Protein 3DSH (pdb70)

Structure (mmCIF, N/CA/C/O backbone):
data_3DSH
#
_entry.id   3DSH
#
_cell.length_a   66.162
_cell.length_b   66.162
_cell.length_c   156.254
_cell.angle_alpha   90.00
_cell.angle_beta   90.00
_cell.angle_gamma   120.00
#
_symmetry.space_group_name_H-M   'P 31 2 1'
#
loop_
_entity.id
_entity.type
_entity.pdbx_description
1 polymer 'Interferon regulatory factor 5'
2 water water
#
loop_
_atom_site.group_PDB
_atom_site.id
_atom_site.type_symbol
_atom_site.label_atom_id
_atom_site.label_alt_id
_atom_site.label_comp_id
_atom_site.label_asym_id
_atom_site.label_entity_id
_atom_site.label_seq_id
_atom_site.pdbx_PDB_ins_code
_atom_site.Cartn_x
_atom_site.Cartn_y
_atom_site.Cartn_z
_atom_site.occupancy
_atom_site.B_iso_or_equiv
_atom_site.auth_seq_id
_atom_site.auth_comp_id
_atom_site.auth_asym_id
_atom_site.auth_atom_id
_atom_site.pdbx_PDB_model_num
ATOM 1 N N . GLU A 1 1 ? -10.263 39.935 89.185 1.00 53.14 222 GLU A N 1
ATOM 2 C CA . GLU A 1 1 ? -9.219 39.803 88.119 1.00 55.07 222 GLU A CA 1
ATOM 3 C C . GLU A 1 1 ? -9.685 40.366 86.785 1.00 54.17 222 GLU A C 1
ATOM 4 O O . GLU A 1 1 ? -8.874 40.540 85.875 1.00 53.89 222 GLU A O 1
ATOM 10 N N . GLN A 1 2 ? -10.986 40.634 86.672 1.00 52.53 223 GLN A N 1
ATOM 11 C CA . GLN A 1 2 ? -11.576 41.177 85.443 1.00 53.03 223 GLN A CA 1
ATOM 12 C C . GLN A 1 2 ? -11.176 42.630 85.139 1.00 50.62 223 GLN A C 1
ATOM 13 O O . GLN A 1 2 ? -11.358 43.109 84.023 1.00 47.68 223 GLN A O 1
ATOM 19 N N . LEU A 1 3 ? -10.668 43.340 86.143 1.00 47.59 224 LEU A N 1
ATOM 20 C CA . LEU A 1 3 ? -10.234 44.723 85.949 1.00 45.75 224 LEU A CA 1
ATOM 21 C C . LEU A 1 3 ? -8.801 44.784 85.437 1.00 43.01 224 LEU A C 1
ATOM 22 O O . LEU A 1 3 ? -8.352 45.828 84.974 1.00 42.45 224 LEU A O 1
ATOM 27 N N . LEU A 1 4 ? -8.090 43.671 85.559 1.00 41.74 225 LEU A N 1
ATOM 28 C CA . LEU A 1 4 ? -6.649 43.632 85.312 1.00 42.41 225 LEU A CA 1
ATOM 29 C C . LEU A 1 4 ? -6.208 43.991 83.884 1.00 42.74 225 LEU A C 1
ATOM 30 O O . LEU A 1 4 ? -5.274 44.784 83.699 1.00 41.78 225 LEU A O 1
ATOM 35 N N . PRO A 1 5 ? -6.854 43.395 82.859 1.00 42.30 226 PRO A N 1
ATOM 36 C CA . PRO A 1 5 ? -6.467 43.709 81.475 1.00 40.13 226 PRO A CA 1
ATOM 37 C C . PRO A 1 5 ? -6.587 45.205 81.160 1.00 39.56 226 PRO A C 1
ATOM 38 O O . PRO A 1 5 ? -5.658 45.801 80.639 1.00 40.47 226 PRO A O 1
ATOM 42 N N . ASP A 1 6 ? -7.737 45.799 81.455 1.00 39.53 227 ASP A N 1
ATOM 43 C CA . ASP A 1 6 ? -7.899 47.240 81.355 1.00 39.63 227 ASP A CA 1
ATOM 44 C C . ASP A 1 6 ? -6.851 48.024 82.154 1.00 40.85 227 ASP A C 1
ATOM 45 O O . ASP A 1 6 ? -6.366 49.051 81.685 1.00 41.95 227 ASP A O 1
ATOM 50 N N . LEU A 1 7 ? -6.512 47.547 83.356 1.00 38.24 228 LEU A N 1
ATOM 51 C CA . LEU A 1 7 ? -5.519 48.229 84.181 1.00 39.69 228 LEU A CA 1
ATOM 52 C C . LEU A 1 7 ? -4.112 48.145 83.590 1.00 41.76 228 LEU A C 1
ATOM 53 O O . LEU A 1 7 ? -3.356 49.123 83.657 1.00 42.78 228 LEU A O 1
ATOM 58 N N . LEU A 1 8 ? -3.722 46.948 83.134 1.00 38.28 229 LEU A N 1
ATOM 59 C CA . LEU A 1 8 ? -2.333 46.686 82.816 1.00 38.90 229 LEU A CA 1
ATOM 60 C C . LEU A 1 8 ? -1.998 46.885 81.341 1.00 40.94 229 LEU A C 1
ATOM 61 O O . LEU A 1 8 ? -0.858 47.276 81.022 1.00 37.42 229 LEU A O 1
ATOM 66 N N . ILE A 1 9 ? -2.930 46.534 80.447 1.00 39.00 230 ILE A N 1
ATOM 67 C CA . ILE A 1 9 ? -2.622 46.610 79.014 1.00 41.51 230 ILE A CA 1
ATOM 68 C C . ILE A 1 9 ? -2.748 48.072 78.609 1.00 43.69 230 ILE A C 1
ATOM 69 O O . ILE A 1 9 ? -3.786 48.515 78.117 1.00 41.70 230 ILE A O 1
ATOM 74 N N . SER A 1 10 ? -1.702 48.840 78.890 1.00 46.79 231 SER A N 1
ATOM 75 C CA . SER A 1 10 ? -1.769 50.287 78.734 1.00 48.43 231 SER A CA 1
ATOM 76 C C . SER A 1 10 ? -0.359 50.810 78.569 1.00 48.89 231 SER A C 1
ATOM 77 O O . SER A 1 10 ? 0.567 50.290 79.190 1.00 48.76 231 SER A O 1
ATOM 80 N N . PRO A 1 11 ? -0.184 51.856 77.755 1.00 50.89 232 PRO A N 1
ATOM 81 C CA . PRO A 1 11 ? 1.162 52.333 77.466 1.00 52.51 232 PRO A CA 1
ATOM 82 C C . PRO A 1 11 ? 1.855 52.885 78.712 1.00 54.97 232 PRO A C 1
ATOM 83 O O . PRO A 1 11 ? 3.084 52.807 78.813 1.00 54.97 232 PRO A O 1
ATOM 87 N N . HIS A 1 12 ? 1.074 53.366 79.682 1.00 54.93 233 HIS A N 1
ATOM 88 C CA . HIS A 1 12 ? 1.644 53.885 80.918 1.00 57.55 233 HIS A CA 1
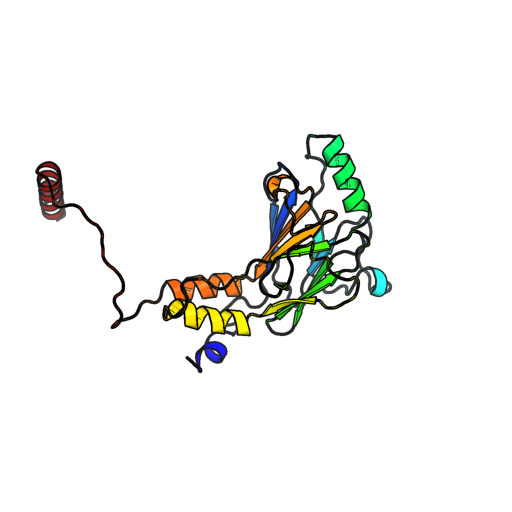ATOM 89 C C . HIS A 1 12 ? 2.029 52.778 81.890 1.00 56.50 233 HIS A C 1
ATOM 90 O O . HIS A 1 12 ? 2.675 53.032 82.914 1.00 58.37 233 HIS A O 1
ATOM 97 N N . MET A 1 13 ? 1.669 51.542 81.553 1.00 51.01 234 MET A N 1
ATOM 98 C CA . MET A 1 13 ? 1.990 50.401 82.402 1.00 48.61 234 MET A CA 1
ATOM 99 C C . MET A 1 13 ? 3.029 49.473 81.758 1.00 47.09 234 MET A C 1
ATOM 100 O O . MET A 1 13 ? 3.868 48.899 82.461 1.00 44.02 234 MET A O 1
ATOM 105 N N . LEU A 1 14 ? 2.970 49.326 80.433 1.00 46.11 235 LEU A N 1
ATOM 106 C CA . LEU A 1 14 ? 3.842 48.382 79.716 1.00 45.04 235 LEU A CA 1
ATOM 107 C C . LEU A 1 14 ? 4.420 48.982 78.420 1.00 45.31 235 LEU A C 1
ATOM 108 O O . LEU A 1 14 ? 3.806 49.853 77.812 1.00 43.76 235 LEU A O 1
ATOM 113 N N . PRO A 1 15 ? 5.582 48.464 77.959 1.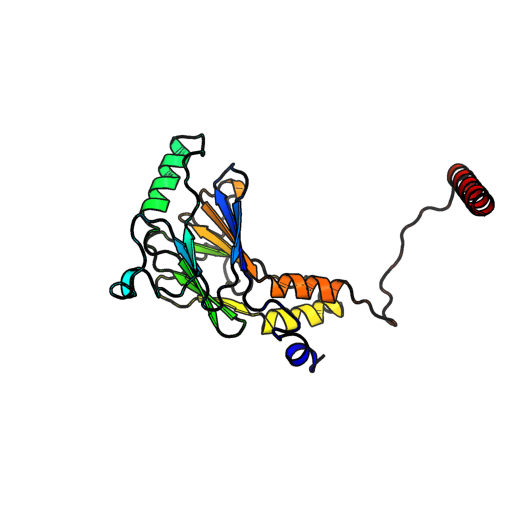00 43.65 236 PRO A N 1
ATOM 114 C CA . PRO A 1 15 ? 6.055 48.839 76.624 1.00 43.93 236 PRO A CA 1
ATOM 115 C C . PRO A 1 15 ? 5.372 47.999 75.549 1.00 44.41 236 PRO A C 1
ATOM 116 O O . PRO A 1 15 ? 5.917 46.965 75.139 1.00 45.81 236 PRO A O 1
ATOM 120 N N . LEU A 1 16 ? 4.209 48.454 75.076 1.00 42.08 237 LEU A N 1
ATOM 121 C CA . LEU A 1 16 ? 3.315 47.610 74.306 1.00 43.11 237 LEU A CA 1
ATOM 122 C C . LEU A 1 16 ? 3.819 47.294 72.888 1.00 45.95 237 LEU A C 1
ATOM 123 O O . LEU A 1 16 ? 3.241 46.441 72.205 1.00 43.78 237 LEU A O 1
ATOM 128 N N . THR A 1 17 ? 4.850 48.002 72.423 1.00 46.71 238 THR A N 1
ATOM 129 C CA . THR A 1 17 ? 5.358 47.759 71.066 1.00 47.00 238 THR A CA 1
ATOM 130 C C . THR A 1 17 ? 6.785 47.207 71.001 1.00 47.61 238 THR A C 1
ATOM 131 O O . THR A 1 17 ? 7.322 47.007 69.914 1.00 47.28 238 THR A O 1
ATOM 135 N N . ASP A 1 18 ? 7.398 46.953 72.154 1.00 46.79 239 ASP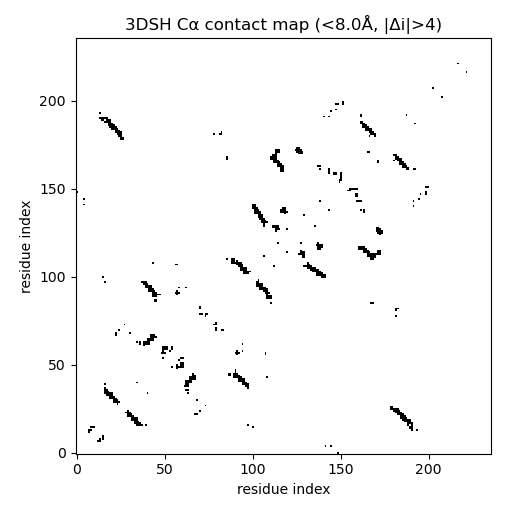 A N 1
ATOM 136 C CA . ASP A 1 18 ? 8.792 46.552 72.177 1.00 47.10 239 ASP A CA 1
ATOM 137 C C . ASP A 1 18 ? 8.918 45.047 71.872 1.00 46.55 239 ASP A C 1
ATOM 138 O O . ASP A 1 18 ? 8.237 44.226 72.496 1.00 43.31 239 ASP A O 1
ATOM 143 N N . LEU A 1 19 ? 9.765 44.699 70.898 1.00 43.82 240 LEU A N 1
ATOM 144 C CA . LEU A 1 19 ? 10.110 43.303 70.647 1.00 41.18 240 LEU A CA 1
ATOM 145 C C . LEU A 1 19 ? 11.612 43.160 70.778 1.00 40.23 240 LEU A C 1
ATOM 146 O O . LEU A 1 19 ? 12.356 43.988 70.254 1.00 39.49 240 LEU A O 1
ATOM 151 N N . GLU A 1 20 ? 12.059 42.170 71.532 1.00 39.85 241 GLU A N 1
ATOM 152 C CA . GLU A 1 20 ? 13.460 41.777 71.473 1.00 40.48 241 GLU A CA 1
ATOM 153 C C . GLU A 1 20 ? 13.617 40.705 70.428 1.00 40.16 241 GLU A C 1
ATOM 154 O O . GLU A 1 20 ? 12.826 39.766 70.390 1.00 42.11 241 GLU A O 1
ATOM 160 N N . ILE A 1 21 ? 14.638 40.848 69.593 1.00 38.75 242 ILE A N 1
ATOM 161 C CA . ILE A 1 21 ? 14.867 40.006 68.420 1.00 38.49 242 ILE A CA 1
ATOM 162 C C . ILE A 1 21 ? 16.291 39.472 68.532 1.00 40.80 242 ILE A C 1
ATOM 163 O O . ILE A 1 21 ? 17.235 40.252 68.589 1.00 39.97 242 ILE A O 1
ATOM 168 N N . LYS A 1 22 ? 16.439 38.159 68.674 1.00 39.64 243 LYS A N 1
ATOM 169 C CA . LYS A 1 22 ? 17.750 37.552 68.844 1.00 41.57 243 LYS A CA 1
ATOM 170 C C . LYS A 1 22 ? 18.089 36.709 67.592 1.00 39.33 243 LYS A C 1
ATOM 171 O O . LYS A 1 22 ? 17.401 35.750 67.331 1.00 39.30 243 LYS A O 1
ATOM 177 N N . PHE A 1 23 ? 19.107 37.090 66.825 1.00 37.92 244 PHE A N 1
ATOM 178 C CA . PHE A 1 23 ? 19.588 36.275 65.684 1.00 39.15 244 PHE A CA 1
ATOM 179 C C . PHE A 1 23 ? 20.604 35.264 66.181 1.00 39.38 244 PHE A C 1
ATOM 180 O O . PHE A 1 23 ? 21.429 35.559 67.045 1.00 40.98 244 PHE A O 1
ATOM 188 N N . GLN A 1 24 ? 20.546 34.056 65.658 1.00 38.04 245 GLN A N 1
ATOM 189 C CA . GLN A 1 24 ? 21.543 33.041 66.006 1.00 37.47 245 GLN A CA 1
ATOM 190 C C . GLN A 1 24 ? 21.966 32.232 64.772 1.00 36.39 245 GLN A C 1
ATOM 191 O O . GLN A 1 24 ? 21.139 31.592 64.150 1.00 35.94 245 GLN A O 1
ATOM 197 N N . TYR A 1 25 ? 23.259 32.273 64.438 1.00 38.09 246 TYR A N 1
ATOM 198 C CA . TYR A 1 25 ? 23.858 31.390 63.418 1.00 36.44 246 TYR A CA 1
ATOM 199 C C . TYR A 1 25 ? 24.552 30.232 64.149 1.00 38.99 246 TYR A C 1
ATOM 200 O O . TYR A 1 25 ? 25.064 30.405 65.263 1.00 41.10 246 TYR A O 1
ATOM 209 N N . ARG A 1 26 ? 24.499 29.045 63.570 1.00 37.96 247 ARG A N 1
ATOM 210 C CA . ARG A 1 26 ? 25.021 27.827 64.203 1.00 37.48 247 ARG A CA 1
ATOM 211 C C . ARG A 1 26 ? 26.418 28.048 64.697 1.00 40.31 247 ARG A C 1
ATOM 212 O O . ARG A 1 26 ? 27.296 28.417 63.922 1.00 38.11 247 ARG A O 1
ATOM 220 N N . GLY A 1 27 ? 26.634 27.806 65.995 1.00 39.51 248 GLY A N 1
ATOM 221 C CA . GLY A 1 27 ? 27.984 27.861 66.565 1.00 39.61 248 GLY A CA 1
ATOM 222 C C . GLY A 1 27 ? 28.532 29.254 66.805 1.00 38.84 248 GLY A C 1
ATOM 223 O O . GLY A 1 27 ? 29.683 29.403 67.163 1.00 39.07 248 GLY A O 1
ATOM 224 N N . ARG A 1 28 ? 27.718 30.288 66.616 1.00 37.01 249 ARG A N 1
ATOM 225 C CA . ARG A 1 28 ? 28.186 31.642 66.885 1.00 37.26 249 ARG A CA 1
ATOM 226 C C . ARG A 1 28 ? 27.450 32.143 68.137 1.00 41.05 249 ARG A C 1
ATOM 227 O O . ARG A 1 28 ? 26.338 31.689 68.420 1.00 39.35 249 ARG A O 1
ATOM 235 N N . PRO A 1 29 ? 28.008 33.152 68.818 1.00 44.06 250 PRO A N 1
ATOM 236 C CA . PRO A 1 29 ? 27.203 33.799 69.859 1.00 45.38 250 PRO A CA 1
ATOM 237 C C . PRO A 1 29 ? 25.970 34.434 69.214 1.00 47.32 250 PRO A C 1
ATOM 238 O O . PRO A 1 29 ? 26.022 34.827 68.041 1.00 47.94 250 PRO A O 1
ATOM 242 N N . PRO A 1 30 ? 24.866 34.533 69.960 1.00 46.27 251 PRO A N 1
ATOM 243 C CA . PRO A 1 30 ? 23.687 35.179 69.368 1.00 45.88 251 PRO A CA 1
ATOM 244 C C . PRO A 1 30 ? 23.933 36.669 69.238 1.00 44.95 251 PRO A C 1
ATOM 245 O O . PRO A 1 30 ? 24.833 37.197 69.881 1.00 41.88 251 PRO A O 1
ATOM 249 N N . ARG A 1 31 ? 23.147 37.342 68.415 1.00 42.50 252 ARG A N 1
ATOM 250 C CA . ARG A 1 31 ? 23.172 38.795 68.313 1.00 43.49 252 ARG A CA 1
ATOM 251 C C . ARG A 1 31 ? 21.742 39.321 68.502 1.00 45.06 252 ARG A C 1
ATOM 252 O O . ARG A 1 31 ? 20.832 38.943 67.747 1.00 40.91 252 ARG A O 1
ATOM 260 N N . ALA A 1 32 ? 21.531 40.199 69.478 1.00 41.65 253 ALA A N 1
ATOM 261 C CA . ALA A 1 32 ? 20.172 40.649 69.822 1.00 45.13 253 ALA A CA 1
ATOM 262 C C . ALA A 1 32 ? 20.003 42.167 69.710 1.00 45.29 253 ALA A C 1
ATOM 263 O O . ALA A 1 32 ? 20.963 42.916 69.849 1.00 45.98 253 ALA A O 1
ATOM 265 N N . LEU A 1 33 ? 18.788 42.611 69.402 1.00 43.17 254 LEU A N 1
ATOM 266 C CA . LEU A 1 33 ? 18.411 44.024 69.517 1.00 43.13 254 LEU A CA 1
ATOM 267 C C . LEU A 1 33 ? 16.959 44.131 69.960 1.00 44.04 254 LEU A C 1
ATOM 268 O O . LEU A 1 33 ? 16.218 43.150 69.949 1.00 44.61 254 LEU A O 1
ATOM 273 N N . THR A 1 34 ? 16.542 45.345 70.284 1.00 45.17 255 THR A N 1
ATOM 274 C CA . THR A 1 34 ? 15.154 45.623 70.640 1.00 45.86 255 THR A CA 1
ATOM 275 C C . THR A 1 34 ? 14.642 46.678 69.683 1.00 46.63 255 THR A C 1
ATOM 276 O O . THR A 1 34 ? 15.334 47.654 69.449 1.00 47.54 255 THR A O 1
ATOM 280 N N . ILE A 1 35 ? 13.457 46.469 69.115 1.00 46.23 256 ILE A N 1
ATOM 281 C CA . ILE A 1 35 ? 12.791 47.499 68.326 1.00 48.16 256 ILE A CA 1
ATOM 282 C C . ILE A 1 35 ? 11.517 47.942 69.042 1.00 49.05 256 ILE A C 1
ATOM 283 O O . ILE A 1 35 ? 10.937 47.183 69.819 1.00 45.78 256 ILE A O 1
ATOM 288 N N . SER A 1 36 ? 11.103 49.186 68.824 1.00 50.07 257 SER A N 1
ATOM 289 C CA . SER A 1 36 ? 9.871 49.658 69.438 1.00 52.29 257 SER A CA 1
ATOM 290 C C . SER A 1 36 ? 9.000 50.414 68.442 1.00 52.72 257 SER A C 1
ATOM 291 O O . SER A 1 36 ? 8.066 51.100 68.822 1.00 55.66 257 SER A O 1
ATOM 294 N N . ASN A 1 37 ? 9.295 50.246 67.168 1.00 50.73 258 ASN A N 1
ATOM 295 C CA . ASN A 1 37 ? 8.442 50.721 66.083 1.00 50.34 258 ASN A CA 1
ATOM 296 C C . ASN A 1 37 ? 7.029 50.118 66.170 1.00 51.31 258 ASN A C 1
ATOM 297 O O . ASN A 1 37 ? 6.870 48.891 66.155 1.00 52.40 258 ASN A O 1
ATOM 302 N N . PRO A 1 38 ? 5.999 50.973 66.322 1.00 50.03 259 PRO A N 1
ATOM 303 C CA . PRO A 1 38 ? 4.642 50.482 66.519 1.00 50.25 259 PRO A CA 1
ATOM 304 C C . PRO A 1 38 ? 4.022 49.824 65.284 1.00 50.36 259 PRO A C 1
ATOM 305 O O . PRO A 1 38 ? 3.010 49.152 65.406 1.00 51.44 259 PRO A O 1
ATOM 309 N N . HIS A 1 39 ? 4.594 50.035 64.105 1.00 51.44 260 HIS A N 1
ATOM 310 C CA . HIS A 1 39 ? 4.141 49.308 62.909 1.00 53.20 260 HIS A CA 1
ATOM 311 C C . HIS A 1 39 ? 4.667 47.879 62.903 1.00 52.33 260 HIS A C 1
ATOM 312 O O . HIS A 1 39 ? 4.063 46.980 62.323 1.00 54.03 260 HIS A O 1
ATOM 319 N N . GLY A 1 40 ? 5.792 47.668 63.564 1.00 50.27 261 GLY A N 1
ATOM 320 C CA . GLY A 1 40 ? 6.454 46.386 63.508 1.00 47.91 261 GLY A CA 1
ATOM 321 C C . GLY A 1 40 ? 7.759 46.475 62.739 1.00 47.20 261 GLY A C 1
ATOM 322 O O . GLY A 1 40 ? 8.326 47.555 62.577 1.00 47.45 261 GLY A O 1
ATOM 323 N N . CYS A 1 41 ? 8.247 45.326 62.291 1.00 43.41 262 CYS A N 1
ATOM 324 C CA . CYS A 1 41 ? 9.550 45.244 61.665 1.00 41.63 262 CYS A CA 1
ATOM 325 C C . CYS A 1 41 ? 9.525 44.225 60.534 1.00 40.41 262 CYS A C 1
ATOM 326 O O . CYS A 1 41 ? 8.533 43.521 60.346 1.00 38.02 262 CYS A O 1
ATOM 329 N N . ARG A 1 42 ? 10.620 44.179 59.784 1.00 39.25 263 ARG A N 1
ATOM 330 C CA . ARG A 1 42 ? 10.802 43.223 58.703 1.00 35.85 263 ARG A CA 1
ATOM 331 C C . ARG A 1 42 ? 12.183 42.685 58.840 1.00 36.08 263 ARG A C 1
ATOM 332 O O . ARG A 1 42 ? 13.135 43.459 58.878 1.00 37.47 263 ARG A O 1
ATOM 340 N N . LEU A 1 43 ? 12.312 41.371 58.986 1.00 36.24 264 LEU A N 1
ATOM 341 C CA . LEU A 1 43 ? 13.641 40.769 59.067 1.00 34.83 264 LEU A CA 1
ATOM 342 C C . LEU A 1 43 ? 13.980 40.326 57.655 1.00 35.59 264 LEU A C 1
ATOM 343 O O . LEU A 1 43 ? 13.216 39.583 57.029 1.00 35.01 264 LEU A O 1
ATOM 348 N N . PHE A 1 44 ? 15.122 40.767 57.150 1.00 36.23 265 PHE A N 1
ATOM 349 C CA . PHE A 1 44 ? 15.469 40.482 55.763 1.00 36.14 265 PHE A CA 1
ATOM 350 C C . PHE A 1 44 ? 16.979 40.565 55.527 1.00 36.96 265 PHE A C 1
ATOM 351 O O . PHE A 1 44 ? 17.736 40.987 56.390 1.00 37.32 265 PHE A O 1
ATOM 359 N N . TYR A 1 45 ? 17.415 40.135 54.351 1.00 36.63 266 TYR A N 1
ATOM 360 C CA . TYR A 1 45 ? 18.817 40.294 53.962 1.00 39.56 266 TYR A CA 1
ATOM 361 C C . TYR A 1 45 ? 18.859 40.677 52.477 1.00 39.52 266 TYR A C 1
ATOM 362 O O . TYR A 1 45 ? 18.430 39.916 51.614 1.00 37.21 266 TYR A O 1
ATOM 371 N N . SER A 1 46 ? 19.346 41.874 52.185 1.00 41.50 267 SER A N 1
ATOM 372 C CA . SER A 1 46 ? 19.292 42.386 50.819 1.00 42.24 267 SER A CA 1
ATOM 373 C C . SER A 1 46 ? 20.213 43.574 50.565 1.00 46.20 267 SER A C 1
ATOM 374 O O . SER A 1 46 ? 20.508 44.357 51.466 1.00 46.47 267 SER A O 1
ATOM 377 N N . GLN A 1 47 ? 20.649 43.709 49.314 1.00 48.56 268 GLN A N 1
ATOM 378 C CA . GLN A 1 47 ? 21.317 44.915 48.866 1.00 52.27 268 GLN A CA 1
ATOM 379 C C . GLN A 1 47 ? 20.295 45.990 48.495 1.00 52.35 268 GLN A C 1
ATOM 380 O O . GLN A 1 47 ? 20.635 47.163 48.389 1.00 51.44 268 GLN A O 1
ATOM 386 N N . LEU A 1 48 ? 19.051 45.571 48.267 1.00 51.76 269 LEU A N 1
ATOM 387 C CA . LEU A 1 48 ? 17.954 46.485 47.893 1.00 52.20 269 LEU A CA 1
ATOM 388 C C . LEU A 1 48 ? 17.170 47.017 49.100 1.00 53.19 269 LEU A C 1
ATOM 389 O O . LEU A 1 48 ? 16.993 46.317 50.093 1.00 52.14 269 LEU A O 1
ATOM 394 N N . GLU A 1 49 ? 16.645 48.234 48.976 1.00 56.47 270 GLU A N 1
ATOM 395 C CA . GLU A 1 49 ? 15.802 48.827 50.024 1.00 58.26 270 GLU A CA 1
ATOM 396 C C . GLU A 1 49 ? 14.307 48.721 49.701 1.00 57.64 270 GLU A C 1
ATOM 397 O O . GLU A 1 49 ? 13.890 48.883 48.546 1.00 55.63 270 GLU A O 1
ATOM 403 N N . ALA A 1 50 ? 13.503 48.482 50.739 1.00 56.87 271 ALA A N 1
ATOM 404 C CA . ALA A 1 50 ? 12.058 48.698 50.651 1.00 56.22 271 ALA A CA 1
ATOM 405 C C . ALA A 1 50 ? 11.803 50.095 50.093 1.00 57.76 271 ALA A C 1
ATOM 406 O O . ALA A 1 50 ? 12.475 51.054 50.472 1.00 58.79 271 ALA A O 1
ATOM 408 N N . THR A 1 51 ? 10.890 50.195 49.133 1.00 57.69 272 THR A N 1
ATOM 409 C CA . THR A 1 51 ? 10.464 51.486 48.615 1.00 57.24 272 THR A CA 1
ATOM 410 C C . THR A 1 51 ? 8.947 51.491 48.450 1.00 58.31 272 THR A C 1
ATOM 411 O O . THR A 1 51 ? 8.302 50.435 48.494 1.00 56.39 272 THR A O 1
ATOM 415 N N . GLN A 1 52 ? 8.388 52.682 48.255 1.00 60.29 273 GLN A N 1
ATOM 416 C CA . GLN A 1 52 ? 6.948 52.838 48.106 1.00 62.87 273 GLN A CA 1
ATOM 417 C C . GLN A 1 52 ? 6.409 52.075 46.897 1.00 63.06 273 GLN A C 1
ATOM 418 O O . GLN A 1 52 ? 5.366 51.425 46.973 1.00 62.46 273 GLN A O 1
ATOM 424 N N . GLU A 1 53 ? 7.126 52.154 45.781 1.00 64.87 274 GLU A N 1
ATOM 425 C CA . GLU A 1 53 ? 6.659 51.548 44.536 1.00 65.89 274 GLU A CA 1
ATOM 426 C C . GLU A 1 53 ? 6.747 50.014 44.520 1.00 64.52 274 GLU A C 1
ATOM 427 O O . GLU A 1 53 ? 6.176 49.365 43.649 1.00 65.01 274 GLU A O 1
ATOM 433 N N . GLN A 1 54 ? 7.431 49.436 45.501 1.00 62.20 275 GLN A N 1
ATOM 434 C CA . GLN A 1 54 ? 7.647 47.992 45.530 1.00 59.44 275 GLN A CA 1
ATOM 435 C C . GLN A 1 54 ? 7.131 47.305 46.811 1.00 56.70 275 GLN A C 1
ATOM 436 O O . GLN A 1 54 ? 7.674 46.275 47.219 1.00 51.25 275 GLN A O 1
ATOM 442 N N . VAL A 1 55 ? 6.074 47.854 47.406 1.00 53.13 276 VAL A N 1
ATOM 443 C CA . VAL A 1 55 ? 5.488 47.314 48.639 1.00 52.67 276 VAL A CA 1
ATOM 444 C C . VAL A 1 55 ? 5.007 45.871 48.481 1.00 50.59 276 VAL A C 1
ATOM 445 O O . VAL A 1 55 ? 5.000 45.104 49.445 1.00 49.08 276 VAL A O 1
ATOM 449 N N . GLU A 1 56 ? 4.597 45.503 47.271 1.00 48.57 277 GLU A N 1
ATOM 450 C CA . GLU A 1 56 ? 4.228 44.119 46.994 1.00 49.39 277 GLU A CA 1
ATOM 451 C C . GLU A 1 56 ? 5.412 43.196 47.203 1.00 46.92 277 GLU A C 1
ATOM 452 O O . GLU A 1 56 ? 5.251 42.084 47.713 1.00 48.07 277 GLU A O 1
ATOM 458 N N . LEU A 1 57 ? 6.604 43.678 46.858 1.00 42.82 278 LEU A N 1
ATOM 459 C CA . LEU A 1 57 ? 7.810 42.860 46.968 1.00 42.30 278 LEU A CA 1
ATOM 460 C C . LEU A 1 57 ? 8.397 42.864 48.375 1.00 42.13 278 LEU A C 1
ATOM 461 O O . LEU A 1 57 ? 8.754 41.807 48.897 1.00 41.77 278 LEU A O 1
ATOM 466 N N . PHE A 1 58 ? 8.502 44.054 48.970 1.00 41.33 279 PHE A N 1
ATOM 467 C CA . PHE A 1 58 ? 9.303 44.261 50.167 1.00 41.85 279 PHE A CA 1
ATOM 468 C C . PHE A 1 58 ? 8.498 44.786 51.359 1.00 41.65 279 PHE A C 1
ATOM 469 O O . PHE A 1 58 ? 9.055 45.070 52.405 1.00 42.96 279 PHE A O 1
ATOM 477 N N . GLY A 1 59 ? 7.189 44.927 51.202 1.00 42.83 280 GLY A N 1
ATOM 478 C CA . GLY A 1 59 ? 6.364 45.385 52.317 1.00 43.39 280 GLY A CA 1
ATOM 479 C C . GLY A 1 59 ? 6.417 46.888 52.549 1.00 44.34 280 GLY A C 1
ATOM 480 O O . GLY A 1 59 ? 7.154 47.610 51.866 1.00 42.95 280 GLY A O 1
ATOM 481 N N . PRO A 1 60 ? 5.612 47.376 53.508 1.00 44.90 281 PRO A N 1
ATOM 482 C CA . PRO A 1 60 ? 5.470 48.806 53.768 1.00 45.95 281 PRO A CA 1
ATOM 483 C C . PRO A 1 60 ? 6.776 49.428 54.266 1.00 47.18 281 PRO A C 1
ATOM 484 O O . PRO A 1 60 ? 7.539 48.777 54.987 1.00 46.19 281 PRO A O 1
ATOM 488 N N . ILE A 1 61 ? 7.026 50.680 53.885 1.00 46.90 282 ILE A N 1
ATOM 489 C CA . ILE A 1 61 ? 8.280 51.347 54.231 1.00 46.77 282 ILE A CA 1
ATOM 490 C C . ILE A 1 61 ? 8.348 51.763 55.697 1.00 47.39 282 ILE A C 1
ATOM 491 O O . ILE A 1 61 ? 9.418 52.094 56.223 1.00 47.91 282 ILE A O 1
ATOM 496 N N . SER A 1 62 ? 7.231 51.628 56.400 1.00 47.12 283 SER A N 1
ATOM 497 C CA . SER A 1 62 ? 7.158 52.099 57.777 1.00 47.46 283 SER A CA 1
ATOM 498 C C . SER A 1 62 ? 7.635 51.043 58.776 1.00 47.52 283 SER A C 1
ATOM 499 O O . SER A 1 62 ? 7.875 51.343 59.950 1.00 49.90 283 SER A O 1
ATOM 502 N N . LEU A 1 63 ? 7.748 49.801 58.322 1.00 45.33 284 LEU A N 1
ATOM 503 C CA . LEU A 1 63 ? 8.262 48.738 59.183 1.00 43.89 284 LEU A CA 1
ATOM 504 C C . LEU A 1 63 ? 9.699 49.046 59.541 1.00 43.25 284 LEU A C 1
ATOM 505 O O . LEU A 1 63 ? 10.462 49.528 58.707 1.00 44.57 284 LEU A O 1
ATOM 510 N N . GLU A 1 64 ? 10.093 48.718 60.763 1.00 44.69 285 GLU A N 1
ATOM 511 C CA . GLU A 1 64 ? 11.507 48.737 61.102 1.00 45.08 285 GLU A CA 1
ATOM 512 C C . GLU A 1 64 ? 12.269 47.704 60.256 1.00 43.60 285 GLU A C 1
ATOM 513 O O . GLU A 1 64 ? 11.975 46.504 60.308 1.00 42.68 285 GLU A O 1
ATOM 519 N N . GLN A 1 65 ? 13.288 48.171 59.540 1.00 41.22 286 GLN A N 1
ATOM 520 C CA . GLN A 1 65 ? 14.022 47.340 58.590 1.00 40.41 286 GLN A CA 1
ATOM 521 C C . GLN A 1 65 ? 15.226 46.694 59.248 1.00 41.36 286 GLN A C 1
ATOM 522 O O . GLN A 1 65 ? 16.215 47.366 59.556 1.00 41.84 286 GLN A O 1
ATOM 528 N N . VAL A 1 66 ? 15.096 45.424 59.615 1.00 40.41 287 VAL A N 1
ATOM 529 C CA . VAL A 1 66 ? 16.128 44.798 60.455 1.00 40.97 287 VAL A CA 1
ATOM 530 C C . VAL A 1 66 ? 16.891 43.737 59.629 1.00 43.39 287 VAL A C 1
ATOM 531 O O . VAL A 1 66 ? 16.315 42.698 59.293 1.00 42.22 287 VAL A O 1
ATOM 535 N N . ARG A 1 67 ? 18.161 43.999 59.300 1.00 40.90 288 ARG A N 1
ATOM 536 C CA . ARG A 1 67 ? 18.918 43.088 58.455 1.00 40.28 288 ARG A CA 1
ATOM 537 C C . ARG A 1 67 ? 19.449 41.938 59.279 1.00 40.98 288 ARG A C 1
ATOM 538 O O . ARG A 1 67 ? 19.896 42.135 60.434 1.00 38.74 288 ARG A O 1
ATOM 546 N N . PHE A 1 68 ? 19.403 40.730 58.721 1.00 36.20 289 PHE A N 1
ATOM 547 C CA . PHE A 1 68 ? 20.152 39.600 59.312 1.00 35.34 289 PHE A CA 1
ATOM 548 C C . PHE A 1 68 ? 21.642 40.005 59.353 1.00 37.31 289 PHE A C 1
ATOM 549 O O . PHE A 1 68 ? 22.099 40.745 58.503 1.00 36.30 289 PHE A O 1
ATOM 557 N N . PRO A 1 69 ? 22.378 39.531 60.365 1.00 36.86 290 PRO A N 1
ATOM 558 C CA . PRO A 1 69 ? 23.820 39.828 60.475 1.00 37.33 290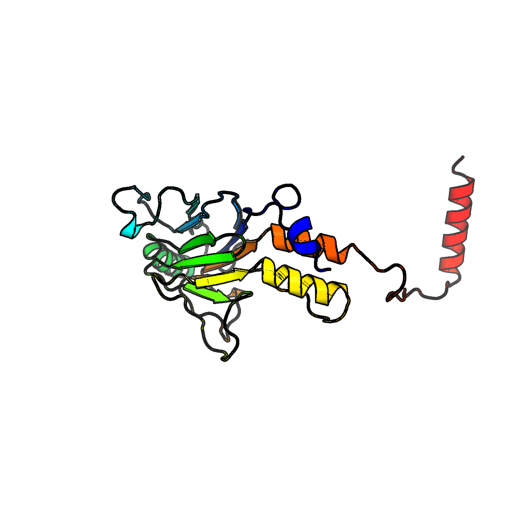 PRO A CA 1
ATOM 559 C C . PRO A 1 69 ? 24.639 39.207 59.324 1.00 40.42 290 PRO A C 1
ATOM 560 O O . PRO A 1 69 ? 24.257 38.169 58.746 1.00 37.23 290 PRO A O 1
ATOM 564 N N . SER A 1 70 ? 25.730 39.869 58.953 1.00 39.65 291 SER A N 1
ATOM 565 C CA . SER A 1 70 ? 26.632 39.321 57.953 1.00 38.72 291 SER A CA 1
ATOM 566 C C . SER A 1 70 ? 27.068 37.947 58.446 1.00 38.77 291 SER A C 1
ATOM 567 O O . SER A 1 70 ? 27.330 37.779 59.626 1.00 34.91 291 SER A O 1
ATOM 570 N N . PRO A 1 71 ? 27.155 36.960 57.554 1.00 38.37 292 PRO A N 1
ATOM 571 C CA . PRO A 1 71 ? 27.730 35.658 57.939 1.00 38.85 292 PRO A CA 1
ATOM 572 C C . PRO A 1 71 ? 29.257 35.581 57.776 1.00 38.72 292 PRO A C 1
ATOM 573 O O . PRO A 1 71 ? 29.824 34.485 57.846 1.00 38.88 292 PRO A O 1
ATOM 577 N N . GLU A 1 72 ? 29.914 36.710 57.525 1.00 41.80 293 GLU A N 1
ATOM 578 C CA . GLU A 1 72 ? 31.373 36.744 57.310 1.00 47.78 293 GLU A CA 1
ATOM 579 C C . GLU A 1 72 ? 32.228 35.998 58.341 1.00 49.49 293 GLU A C 1
ATOM 580 O O . GLU A 1 72 ? 33.291 35.468 58.011 1.00 47.22 293 GLU A O 1
ATOM 586 N N . ASP A 1 73 ? 31.859 36.091 59.613 1.00 46.06 294 ASP A N 1
ATOM 587 C CA . ASP A 1 73 ? 32.710 35.549 60.677 1.00 47.56 294 ASP A CA 1
ATOM 588 C C . ASP A 1 73 ? 32.340 34.108 61.048 1.00 46.34 294 ASP A C 1
ATOM 589 O O . ASP A 1 73 ? 32.849 33.564 62.035 1.00 43.72 294 ASP A O 1
ATOM 594 N N . ILE A 1 74 ? 31.412 33.508 60.302 1.00 38.40 295 ILE A N 1
ATOM 595 C CA . ILE A 1 74 ? 31.234 32.063 60.389 1.00 36.27 295 ILE A CA 1
ATOM 596 C C . ILE A 1 74 ? 32.527 31.385 59.890 1.00 36.52 295 ILE A C 1
ATOM 597 O O . ILE A 1 74 ? 32.913 31.583 58.727 1.00 34.13 295 ILE A O 1
ATOM 602 N N . PRO A 1 75 ? 33.268 30.694 60.791 1.00 37.88 296 PRO A N 1
ATOM 603 C CA . PRO A 1 75 ? 34.549 30.134 60.342 1.00 39.00 296 PRO A CA 1
ATOM 604 C C . PRO A 1 75 ? 34.442 28.981 59.332 1.00 38.24 296 PRO A C 1
ATOM 605 O O . PRO A 1 75 ? 35.346 28.814 58.559 1.00 37.24 296 PRO A O 1
ATOM 609 N N . SER A 1 76 ? 33.405 28.148 59.400 1.00 37.32 297 SER A N 1
ATOM 610 C CA . SER A 1 76 ? 33.302 27.037 58.449 1.00 35.53 297 SER A CA 1
ATOM 611 C C . SER A 1 76 ? 32.903 27.602 57.095 1.00 31.37 297 SER A C 1
ATOM 612 O O . SER A 1 76 ? 31.828 28.170 56.965 1.00 32.68 297 SER A O 1
ATOM 615 N N . ASP A 1 77 ? 33.744 27.411 56.080 1.00 32.67 298 ASP A N 1
ATOM 616 C CA . ASP A 1 77 ? 33.345 27.745 54.720 1.00 34.00 298 ASP A CA 1
ATOM 617 C C . ASP A 1 77 ? 32.076 27.029 54.321 1.00 32.35 298 ASP A C 1
ATOM 618 O O . ASP A 1 77 ? 31.256 27.578 53.613 1.00 31.75 298 ASP A O 1
ATOM 623 N N . LYS A 1 78 ? 31.949 25.764 54.688 1.00 35.37 299 LYS A N 1
ATOM 624 C CA . LYS A 1 78 ? 30.762 25.002 54.232 1.00 33.98 299 LYS A CA 1
ATOM 625 C C . LYS A 1 78 ? 29.525 25.546 54.889 1.00 35.26 299 LYS A C 1
ATOM 626 O O . LYS A 1 78 ? 28.509 25.754 54.243 1.00 36.44 299 LYS A O 1
ATOM 632 N N . GLN A 1 79 ? 29.599 25.825 56.182 1.00 35.63 300 GLN A N 1
ATOM 633 C CA . GLN A 1 79 ? 28.467 26.426 56.849 1.00 32.97 300 GLN A CA 1
ATOM 634 C C . GLN A 1 79 ? 28.097 27.791 56.249 1.00 33.24 300 GLN A C 1
ATOM 635 O O . GLN A 1 79 ? 26.923 28.075 56.086 1.00 34.84 300 GLN A O 1
ATOM 641 N N . ARG A 1 80 ? 29.090 28.642 55.986 1.00 35.50 301 ARG A N 1
ATOM 642 C CA . ARG A 1 80 ? 28.885 30.008 55.463 1.00 36.21 301 ARG A CA 1
ATOM 643 C C . ARG A 1 80 ? 28.355 29.934 54.024 1.00 37.21 301 ARG A C 1
ATOM 644 O O . ARG A 1 80 ? 27.539 30.756 53.597 1.00 40.49 301 ARG A O 1
ATOM 652 N N . PHE A 1 81 ? 28.711 28.865 53.330 1.00 36.57 302 PHE A N 1
ATOM 653 C CA . PHE A 1 81 ? 28.147 28.594 52.011 1.00 37.34 302 PHE A CA 1
ATOM 654 C C . PHE A 1 81 ? 26.653 28.322 52.050 1.00 39.13 302 PHE A C 1
ATOM 655 O O . PHE A 1 81 ? 25.893 28.941 51.298 1.00 37.42 302 PHE A O 1
ATOM 663 N N . TYR A 1 82 ? 26.219 27.402 52.910 1.00 37.60 303 TYR A N 1
ATOM 664 C CA . TYR A 1 82 ? 24.784 27.155 53.068 1.00 35.80 303 TYR A CA 1
ATOM 665 C C . TYR A 1 82 ? 24.091 28.409 53.563 1.00 37.03 303 TYR A C 1
ATOM 666 O O . TYR A 1 82 ? 22.935 28.678 53.215 1.00 34.35 303 TYR A O 1
ATOM 675 N N . THR A 1 83 ? 24.737 29.105 54.492 1.00 34.88 304 THR A N 1
ATOM 676 C CA . THR A 1 83 ? 24.110 30.259 55.109 1.00 34.77 304 THR A CA 1
ATOM 677 C C . THR A 1 83 ? 23.839 31.371 54.097 1.00 35.35 304 THR A C 1
ATOM 678 O O . THR A 1 83 ? 22.743 31.922 54.051 1.00 37.01 304 THR A O 1
ATOM 682 N N . ASN A 1 84 ? 24.818 31.643 53.245 1.00 37.54 305 ASN A N 1
ATOM 683 C CA . ASN A 1 84 ? 24.673 32.553 52.107 1.00 37.98 305 ASN A CA 1
ATOM 684 C C . ASN A 1 84 ? 23.605 32.157 51.095 1.00 36.06 305 ASN A C 1
ATOM 685 O O . ASN A 1 84 ? 22.944 33.035 50.536 1.00 38.14 305 ASN A O 1
ATOM 690 N N . GLN A 1 85 ? 23.422 30.857 50.855 1.00 35.62 306 GLN A N 1
ATOM 691 C CA . GLN A 1 85 ? 22.312 30.390 49.998 1.00 35.96 306 GLN A CA 1
ATOM 692 C C . GLN A 1 85 ? 20.972 30.770 50.562 1.00 36.15 306 GLN A C 1
ATOM 693 O O . GLN A 1 85 ? 20.007 31.028 49.819 1.00 34.74 306 GLN A O 1
ATOM 699 N N . LEU A 1 86 ? 20.864 30.726 51.880 1.00 35.80 307 LEU A N 1
ATOM 700 C CA . LEU A 1 86 ? 19.608 31.121 52.532 1.00 34.58 307 LEU A CA 1
ATOM 701 C C . LEU A 1 86 ? 19.462 32.643 52.515 1.00 33.44 307 LEU A C 1
ATOM 702 O O . LEU A 1 86 ? 18.397 33.156 52.259 1.00 35.20 307 LEU A O 1
ATOM 707 N N . LEU A 1 87 ? 20.534 33.367 52.811 1.00 31.03 308 LEU A N 1
ATOM 708 C CA . LEU A 1 87 ? 20.462 34.809 52.858 1.00 32.09 308 LEU A CA 1
ATOM 709 C C . LEU A 1 87 ? 20.149 35.342 51.445 1.00 33.76 308 LEU A C 1
ATOM 710 O O . LEU A 1 87 ? 19.569 36.415 51.307 1.00 36.46 308 LEU A O 1
ATOM 715 N N . ASP A 1 88 ? 20.592 34.624 50.404 1.00 34.46 309 ASP A N 1
ATOM 716 C CA . ASP A 1 88 ? 20.262 35.012 49.008 1.00 35.61 309 ASP A CA 1
ATOM 717 C C . ASP A 1 88 ? 18.780 34.958 48.662 1.00 37.26 309 ASP A C 1
ATOM 718 O O . ASP A 1 88 ? 18.363 35.481 47.613 1.00 37.52 309 ASP A O 1
ATOM 723 N N . VAL A 1 89 ? 18.031 34.148 49.399 1.00 35.96 310 VAL A N 1
ATOM 724 C CA . VAL A 1 89 ? 16.574 34.114 49.215 1.00 34.22 310 VAL A CA 1
ATOM 725 C C . VAL A 1 89 ? 15.798 34.742 50.389 1.00 36.75 310 VAL A C 1
ATOM 726 O O . VAL A 1 89 ? 14.627 34.408 50.637 1.00 35.60 310 VAL A O 1
ATOM 730 N N . LEU A 1 90 ? 16.410 35.705 51.058 1.00 34.80 311 LEU A N 1
ATOM 731 C CA . LEU A 1 90 ? 15.762 36.391 52.170 1.00 34.73 311 LEU A CA 1
ATOM 732 C C . LEU A 1 90 ? 15.535 37.882 51.853 1.00 35.28 311 LEU A C 1
ATOM 733 O O . LEU A 1 90 ? 15.205 38.662 52.732 1.00 35.82 311 LEU A O 1
ATOM 738 N N . ASP A 1 91 ? 15.632 38.268 50.582 1.00 37.21 312 ASP A N 1
ATOM 739 C CA . ASP A 1 91 ? 15.516 39.688 50.217 1.00 37.88 312 ASP A CA 1
ATOM 740 C C . ASP A 1 91 ? 14.200 40.345 50.602 1.00 35.04 312 ASP A C 1
ATOM 741 O O . ASP A 1 91 ? 14.176 41.521 50.959 1.00 36.84 312 ASP A O 1
ATOM 746 N N . ARG A 1 92 ? 13.096 39.626 50.415 1.00 35.59 313 ARG A N 1
ATOM 747 C CA . ARG A 1 92 ? 11.760 40.167 50.666 1.00 34.80 313 ARG A CA 1
ATOM 748 C C . ARG A 1 92 ? 11.382 40.120 52.156 1.00 35.67 313 ARG A C 1
ATOM 749 O O . ARG A 1 92 ? 10.567 40.923 52.606 1.00 35.10 313 ARG A O 1
ATOM 757 N N . GLY A 1 93 ? 11.956 39.174 52.894 1.00 35.73 314 GLY A N 1
ATOM 758 C CA . GLY A 1 93 ? 11.912 39.197 54.370 1.00 33.80 314 GLY A CA 1
ATOM 759 C C . GLY A 1 93 ? 10.688 38.610 55.049 1.00 36.51 314 GLY A C 1
ATOM 760 O O . GLY A 1 93 ? 9.779 38.079 54.397 1.00 35.24 314 GLY A O 1
ATOM 761 N N . LEU A 1 94 ? 10.706 38.679 56.386 1.00 35.64 315 LEU A N 1
ATOM 762 C CA . LEU A 1 94 ? 9.636 38.227 57.234 1.00 34.82 315 LEU A CA 1
ATOM 763 C C . LEU A 1 94 ? 9.134 39.424 58.021 1.00 35.17 315 LEU A C 1
ATOM 764 O O . LEU A 1 94 ? 9.895 40.054 58.760 1.00 34.53 315 LEU A O 1
ATOM 769 N N . ILE A 1 95 ? 7.876 39.767 57.804 1.00 35.16 316 ILE A N 1
ATOM 770 C CA . ILE A 1 95 ? 7.260 40.887 58.465 1.00 36.32 316 ILE A CA 1
ATOM 771 C C . ILE A 1 95 ? 6.679 40.410 59.764 1.00 37.18 316 ILE A C 1
ATOM 772 O O . ILE A 1 95 ? 5.984 39.399 59.803 1.00 37.53 316 ILE A O 1
ATOM 777 N N . LEU A 1 96 ? 6.956 41.164 60.823 1.00 36.75 317 LEU A N 1
ATOM 778 C CA . LEU A 1 96 ? 6.342 40.936 62.131 1.00 37.30 317 LEU A CA 1
ATOM 779 C C . LEU A 1 96 ? 5.568 42.198 62.495 1.00 38.90 317 LEU A C 1
ATOM 780 O O . LEU A 1 96 ? 6.139 43.269 62.650 1.00 39.64 317 LEU A O 1
ATOM 785 N N . GLN A 1 97 ? 4.252 42.087 62.567 1.00 42.25 318 GLN A N 1
ATOM 786 C CA . GLN A 1 97 ? 3.443 43.277 62.767 1.00 46.09 318 GLN A CA 1
ATOM 787 C C . GLN A 1 97 ? 2.482 43.105 63.927 1.00 45.91 318 GLN A C 1
ATOM 788 O O . GLN A 1 97 ? 1.885 42.042 64.106 1.00 42.61 318 GLN A O 1
ATOM 794 N N . LEU A 1 98 ? 2.362 44.152 64.735 1.00 48.56 319 LEU A N 1
ATOM 795 C CA . LEU A 1 98 ? 1.414 44.148 65.830 1.00 48.93 319 LEU A CA 1
ATOM 796 C C . LEU A 1 98 ? 0.074 44.624 65.340 1.00 49.01 319 LEU A C 1
ATOM 797 O O . LEU A 1 98 ? -0.033 45.566 64.535 1.00 46.46 319 LEU A O 1
ATOM 802 N N . GLN A 1 99 ? -0.941 43.889 65.759 1.00 46.92 320 GLN A N 1
ATOM 803 C CA . GLN A 1 99 ? -2.308 44.242 65.490 1.00 49.86 320 GLN A CA 1
ATOM 804 C C . GLN A 1 99 ? -2.979 44.294 66.858 1.00 48.76 320 GLN A C 1
ATOM 805 O O . GLN A 1 99 ? -3.220 43.248 67.457 1.00 47.85 320 GLN A O 1
ATOM 811 N N . GLY A 1 100 ? -3.250 45.494 67.367 1.00 49.18 321 GLY A N 1
ATOM 812 C CA . GLY A 1 100 ? -3.581 45.652 68.788 1.00 47.33 321 GLY A CA 1
ATOM 813 C C . GLY A 1 100 ? -2.411 45.090 69.583 1.00 47.84 321 GLY A C 1
ATOM 814 O O . GLY A 1 100 ? -1.272 45.525 69.408 1.00 49.79 321 GLY A O 1
ATOM 815 N N . GLN A 1 101 ? -2.670 44.078 70.402 1.00 46.11 322 GLN A N 1
ATOM 816 C CA . GLN A 1 101 ? -1.620 43.462 71.209 1.00 47.56 322 GLN A CA 1
ATOM 817 C C . GLN A 1 101 ? -1.312 42.055 70.733 1.00 45.72 322 GLN A C 1
ATOM 818 O O . GLN A 1 101 ? -0.681 41.286 71.448 1.00 46.64 322 GLN A O 1
ATOM 824 N N . ASP A 1 102 ? -1.798 41.708 69.544 1.00 44.15 323 ASP A N 1
ATOM 825 C CA . ASP A 1 102 ? -1.452 40.439 68.917 1.00 41.37 323 ASP A CA 1
ATOM 826 C C . ASP A 1 102 ? -0.307 40.646 67.920 1.00 41.80 323 ASP A C 1
ATOM 827 O O . ASP A 1 102 ? -0.214 41.669 67.252 1.00 43.09 323 ASP A O 1
ATOM 832 N N . LEU A 1 103 ? 0.572 39.670 67.831 1.00 37.42 324 LEU A N 1
ATOM 833 C CA . LEU A 1 103 ? 1.705 39.781 66.930 1.00 38.26 324 LEU A CA 1
ATOM 834 C C . LEU A 1 103 ? 1.485 38.774 65.813 1.00 37.73 324 LEU A C 1
ATOM 835 O O . LEU A 1 103 ? 1.161 37.617 66.088 1.00 34.82 324 LEU A O 1
ATOM 840 N N . TYR A 1 104 ? 1.675 39.224 64.572 1.00 38.15 325 TYR A N 1
ATOM 841 C CA . TYR A 1 104 ? 1.436 38.416 63.384 1.00 38.20 325 TYR A CA 1
ATOM 842 C C . TYR A 1 104 ? 2.693 38.369 62.544 1.00 39.51 325 TYR A C 1
ATOM 843 O O . TYR A 1 104 ? 3.449 39.348 62.508 1.00 37.92 325 TYR A O 1
ATOM 852 N N . ALA A 1 105 ? 2.889 37.242 61.852 1.00 35.23 326 ALA A N 1
ATOM 853 C CA . ALA A 1 105 ? 3.905 37.131 60.816 1.00 35.50 326 ALA A CA 1
ATOM 854 C C . ALA A 1 105 ? 3.270 37.225 59.411 1.00 33.51 326 ALA A C 1
ATOM 855 O O . ALA A 1 105 ? 2.179 36.708 59.195 1.00 35.51 326 ALA A O 1
ATOM 857 N N . ILE A 1 106 ? 3.985 37.850 58.463 1.00 36.67 327 ILE A N 1
ATOM 858 C CA . ILE A 1 106 ? 3.672 37.774 57.014 1.00 33.37 327 ILE A CA 1
ATOM 859 C C . ILE A 1 106 ? 4.997 37.458 56.296 1.00 35.10 327 ILE A C 1
ATOM 860 O O . ILE A 1 106 ? 5.956 38.246 56.318 1.00 34.13 327 ILE A O 1
ATOM 865 N N . ARG A 1 107 ? 5.121 36.221 55.848 1.00 34.90 328 ARG A N 1
ATOM 866 C CA . ARG A 1 107 ? 6.322 35.796 55.162 1.00 33.92 328 ARG A CA 1
ATOM 867 C C . ARG A 1 107 ? 6.216 36.254 53.688 1.00 35.72 328 ARG A C 1
ATOM 868 O O . ARG A 1 107 ? 5.190 36.031 53.025 1.00 35.99 328 ARG A O 1
ATOM 876 N N . LEU A 1 108 ? 7.222 36.987 53.229 1.00 35.18 329 LEU A N 1
ATOM 877 C CA . LEU A 1 108 ? 7.324 37.407 51.831 1.00 34.04 329 LEU A CA 1
ATOM 878 C C . LEU A 1 108 ? 8.477 36.698 51.179 1.00 34.21 329 LEU A C 1
ATOM 879 O O . LEU A 1 108 ? 8.546 36.601 49.956 1.00 35.79 329 LEU A O 1
ATOM 884 N N . CYS A 1 109 ? 9.430 36.257 51.994 1.00 31.43 330 CYS A N 1
ATOM 885 C CA . CYS A 1 109 ? 10.703 35.754 51.484 1.00 34.58 330 CYS A CA 1
ATOM 886 C C . CYS A 1 109 ? 10.538 34.400 50.806 1.00 34.82 330 CYS A C 1
ATOM 887 O O . CYS A 1 109 ? 9.697 33.612 51.224 1.00 33.83 330 CYS A O 1
ATOM 890 N N . GLN A 1 110 ? 11.414 34.121 49.830 1.00 36.24 331 GLN A N 1
ATOM 891 C CA . GLN A 1 110 ? 11.426 32.842 49.091 1.00 34.32 331 GLN A CA 1
ATOM 892 C C . GLN A 1 110 ? 11.952 31.721 49.982 1.00 35.28 331 GLN A C 1
ATOM 893 O O . GLN A 1 110 ? 11.439 30.608 49.962 1.00 35.05 331 GLN A O 1
ATOM 899 N N . CYS A 1 111 ? 12.889 32.069 50.854 1.00 32.05 332 CYS A N 1
ATOM 900 C CA . CYS A 1 111 ? 13.337 31.167 51.920 1.00 31.55 332 CYS A CA 1
ATOM 901 C C . CYS A 1 111 ? 12.125 30.630 52.701 1.00 31.34 332 CYS A C 1
ATOM 902 O O . CYS A 1 111 ? 11.258 31.395 53.098 1.00 33.19 332 CYS A O 1
ATOM 905 N N . LYS A 1 112 ? 12.034 29.328 52.953 1.00 29.03 333 LYS A N 1
ATOM 906 C CA . LYS A 1 112 ? 10.980 28.911 53.835 1.00 31.40 333 LYS A CA 1
ATOM 907 C C . LYS A 1 112 ? 11.247 29.304 55.307 1.00 31.85 333 LYS A C 1
ATOM 908 O O . LYS A 1 112 ? 12.385 29.416 55.724 1.00 34.78 333 LYS A O 1
ATOM 914 N N . VAL A 1 113 ? 10.172 29.564 56.046 1.00 34.72 334 VAL A N 1
ATOM 915 C CA . VAL A 1 113 ? 10.246 29.950 57.480 1.00 36.56 334 VAL A CA 1
ATOM 916 C C . VAL A 1 113 ? 9.378 29.018 58.316 1.00 33.98 334 VAL A C 1
ATOM 917 O O . VAL A 1 113 ? 8.189 28.821 58.021 1.00 37.80 334 VAL A O 1
ATOM 921 N N . PHE A 1 114 ? 9.985 28.425 59.344 1.00 32.37 335 PHE A N 1
ATOM 922 C CA . PHE A 1 114 ? 9.293 27.476 60.242 1.00 33.60 335 PHE A CA 1
ATOM 923 C C . PHE A 1 114 ? 9.282 28.053 61.650 1.00 32.92 335 PHE A C 1
ATOM 924 O O . PHE A 1 114 ? 10.132 28.865 61.972 1.00 34.03 335 PHE A O 1
ATOM 932 N N . TRP A 1 115 ? 8.299 27.699 62.489 1.00 33.73 336 TRP A N 1
ATOM 933 C CA . TRP A 1 115 ? 8.271 28.343 63.788 1.00 34.95 336 TRP A CA 1
ATOM 934 C C . TRP A 1 115 ? 7.646 27.496 64.899 1.00 34.54 336 TRP A C 1
ATOM 935 O O . TRP A 1 115 ? 6.928 26.529 64.631 1.00 34.83 336 TRP A O 1
ATOM 946 N N . SER A 1 116 ? 7.827 27.982 66.127 1.00 36.14 337 SER A N 1
ATOM 947 C CA . SER A 1 116 ? 7.367 27.373 67.384 1.00 37.87 337 SER A CA 1
ATOM 948 C C . SER A 1 116 ? 6.905 28.610 68.125 1.00 36.60 337 SER A C 1
ATOM 949 O O . SER A 1 116 ? 7.595 29.612 68.058 1.00 36.21 337 SER A O 1
ATOM 952 N N . GLY A 1 117 ? 5.833 28.545 68.898 1.00 38.02 338 GLY A N 1
ATOM 953 C CA . GLY A 1 117 ? 5.467 29.728 69.684 1.00 35.89 338 GLY A CA 1
ATOM 954 C C . GLY A 1 117 ? 4.111 29.624 70.323 1.00 36.44 338 GLY A C 1
ATOM 955 O O . GLY A 1 117 ? 3.419 28.624 70.161 1.00 38.53 338 GLY A O 1
ATOM 956 N N . PRO A 1 118 ? 3.691 30.692 71.018 1.00 37.13 339 PRO A N 1
ATOM 957 C CA . PRO A 1 118 ? 2.485 30.580 71.838 1.00 37.09 339 PRO A CA 1
ATOM 958 C C . PRO A 1 118 ? 1.228 30.205 71.042 1.00 41.45 339 PRO A C 1
ATOM 959 O O . PRO A 1 118 ? 0.398 29.431 71.526 1.00 44.01 339 PRO A O 1
ATOM 963 N N . CYS A 1 119 ? 1.063 30.728 69.829 1.00 42.31 340 CYS A N 1
ATOM 964 C CA . CYS A 1 119 ? -0.142 30.391 69.054 1.00 42.25 340 CYS A CA 1
ATOM 965 C C . CYS A 1 119 ? 0.059 29.249 68.054 1.00 46.37 340 CYS A C 1
ATOM 966 O O . CYS A 1 119 ? -0.834 28.971 67.249 1.00 47.13 340 CYS A O 1
ATOM 969 N N . ALA A 1 120 ? 1.209 28.592 68.088 1.00 45.85 341 ALA A N 1
ATOM 970 C CA . ALA A 1 120 ? 1.491 27.577 67.076 1.00 52.20 341 ALA A CA 1
ATOM 971 C C . ALA A 1 120 ? 0.655 26.339 67.324 1.00 56.75 341 ALA A C 1
ATOM 972 O O . ALA A 1 120 ? 0.271 26.060 68.461 1.00 54.35 341 ALA A O 1
ATOM 974 N N . SER A 1 121 ? 0.305 25.628 66.254 1.00 63.74 342 SER A N 1
ATOM 975 C CA . SER A 1 121 ? -0.603 24.488 66.399 1.00 69.73 342 SER A CA 1
ATOM 976 C C . SER A 1 121 ? 0.027 23.337 67.175 1.00 73.22 342 SER A C 1
ATOM 977 O O . SER A 1 121 ? 1.245 23.143 67.151 1.00 73.01 342 SER A O 1
ATOM 980 N N . ALA A 1 122 ? -0.807 22.610 67.908 1.00 77.38 343 ALA A N 1
ATOM 981 C CA . ALA A 1 122 ? -0.339 21.494 68.714 1.00 81.67 343 ALA A CA 1
ATOM 982 C C . ALA A 1 122 ? -1.249 20.292 68.483 1.00 84.71 343 ALA A C 1
ATOM 983 O O . ALA A 1 122 ? -1.898 19.796 69.410 1.00 86.21 343 ALA A O 1
ATOM 985 N N . HIS A 1 123 ? -1.321 19.850 67.231 1.00 87.40 344 HIS A N 1
ATOM 986 C CA . HIS A 1 123 ? -2.124 18.685 66.871 1.00 89.63 344 HIS A CA 1
ATOM 987 C C . HIS A 1 123 ? -1.256 17.585 66.253 1.00 89.69 344 HIS A C 1
ATOM 988 O O . HIS A 1 123 ? -1.634 16.411 66.270 1.00 89.98 344 HIS A O 1
ATOM 995 N N . ASP A 1 124 ? -0.104 17.977 65.702 1.00 88.88 345 ASP A N 1
ATOM 996 C CA . ASP A 1 124 ? 0.879 17.030 65.162 1.00 87.68 345 ASP A CA 1
ATOM 997 C C . ASP A 1 124 ? 2.289 17.332 65.676 1.00 85.37 345 ASP A C 1
ATOM 998 O O . ASP A 1 124 ? 2.477 18.198 66.534 1.00 86.33 345 ASP A O 1
ATOM 1003 N N . SER A 1 125 ? 3.280 16.625 65.139 1.00 81.97 346 SER A N 1
ATOM 1004 C CA . SER A 1 125 ? 4.658 16.756 65.610 1.00 78.24 346 SER A CA 1
ATOM 1005 C C . SER A 1 125 ? 5.615 17.233 64.501 1.00 74.85 346 SER A C 1
ATOM 1006 O O . SER A 1 125 ? 6.791 17.528 64.738 1.00 74.92 346 SER A O 1
ATOM 1009 N N . CYS A 1 126 ? 5.094 17.333 63.291 1.00 68.44 347 CYS A N 1
ATOM 1010 C CA . CYS A 1 126 ? 5.926 17.613 62.147 1.00 63.36 347 CYS A CA 1
ATOM 1011 C C . CYS A 1 126 ? 6.333 19.076 62.106 1.00 56.98 347 CYS A C 1
ATOM 1012 O O . CYS A 1 126 ? 6.089 19.817 63.052 1.00 52.76 347 CYS A O 1
ATOM 1015 N N . PRO A 1 127 ? 7.006 19.482 61.016 1.00 50.43 348 PRO A N 1
ATOM 1016 C CA . PRO A 1 127 ? 7.393 20.874 60.826 1.00 46.51 348 PRO A CA 1
ATOM 1017 C C . PRO A 1 127 ? 6.202 21.824 60.727 1.00 44.15 348 PRO A C 1
ATOM 1018 O O . PRO A 1 127 ? 5.076 21.424 60.349 1.00 43.97 348 PRO A O 1
ATOM 1022 N N . ASN A 1 128 ? 6.453 23.086 61.037 1.00 39.89 349 ASN A N 1
ATOM 1023 C CA . ASN A 1 128 ? 5.383 24.079 61.090 1.00 40.65 349 ASN A CA 1
ATOM 1024 C C . ASN A 1 128 ? 5.821 25.266 60.224 1.00 39.66 349 ASN A C 1
ATOM 1025 O O . ASN A 1 128 ? 6.278 26.268 60.756 1.00 36.13 349 ASN A O 1
ATOM 1030 N N . PRO A 1 129 ? 5.670 25.148 58.878 1.00 36.42 350 PRO A N 1
ATOM 1031 C CA . PRO A 1 129 ? 6.107 26.220 57.976 1.00 36.92 350 PRO A CA 1
ATOM 1032 C C . PRO A 1 129 ? 5.115 27.377 57.986 1.00 34.92 350 PRO A C 1
ATOM 1033 O O . PRO A 1 129 ? 3.925 27.177 58.174 1.00 37.32 350 PRO A O 1
ATOM 1037 N N . ILE A 1 130 ? 5.615 28.590 57.814 1.00 34.71 351 ILE A N 1
ATOM 1038 C CA . ILE A 1 130 ? 4.755 29.743 57.663 1.00 33.10 351 ILE A CA 1
ATOM 1039 C C . ILE A 1 130 ? 4.394 29.820 56.150 1.00 34.91 351 ILE A C 1
ATOM 1040 O O . ILE A 1 130 ? 5.262 29.759 55.283 1.00 33.51 351 ILE A O 1
ATOM 1045 N N . GLN A 1 131 ? 3.113 29.888 55.872 1.00 33.32 352 GLN A N 1
ATOM 1046 C CA . GLN A 1 131 ? 2.618 30.058 54.492 1.00 36.31 352 GLN A CA 1
ATOM 1047 C C . GLN A 1 131 ? 2.904 31.482 53.990 1.00 34.89 352 GLN A C 1
ATOM 1048 O O . GLN A 1 131 ? 2.559 32.484 54.647 1.00 33.00 352 GLN A O 1
ATOM 1054 N N . ARG A 1 132 ? 3.481 31.578 52.801 1.00 31.94 353 ARG A N 1
ATOM 1055 C CA . ARG A 1 132 ? 3.809 32.871 52.222 1.00 33.36 353 ARG A CA 1
ATOM 1056 C C . ARG A 1 132 ? 2.539 33.719 52.047 1.00 33.56 353 ARG A C 1
ATOM 1057 O O . ARG A 1 132 ? 1.559 33.234 51.514 1.00 32.12 353 ARG A O 1
ATOM 1065 N N . GLU A 1 133 ? 2.588 34.985 52.478 1.00 32.54 354 GLU A N 1
ATOM 1066 C CA . GLU A 1 133 ? 1.521 35.979 52.244 1.00 35.53 354 GLU A CA 1
ATOM 1067 C C . GLU A 1 133 ? 0.245 35.752 53.050 1.00 35.8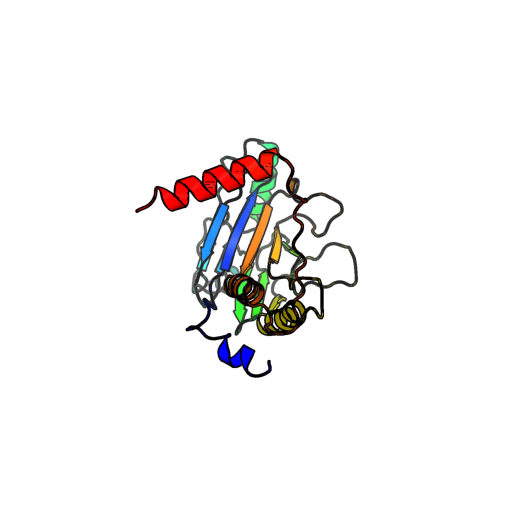0 354 GLU A C 1
ATOM 1068 O O . GLU A 1 133 ? -0.815 36.319 52.739 1.00 39.89 354 GLU A O 1
ATOM 1074 N N . VAL A 1 134 ? 0.325 34.890 54.058 1.00 32.94 355 VAL A N 1
ATOM 1075 C CA . VAL A 1 134 ? -0.833 34.593 54.892 1.00 32.60 355 VAL A CA 1
ATOM 1076 C C . VAL A 1 134 ? -0.555 35.108 56.311 1.00 33.73 355 VAL A C 1
ATOM 1077 O O . VAL A 1 134 ? 0.394 34.662 56.952 1.00 33.38 355 VAL A O 1
ATOM 1081 N N . LYS A 1 135 ? -1.326 36.095 56.748 1.00 34.08 356 LYS A N 1
ATOM 1082 C CA . LYS A 1 135 ? -1.142 36.697 58.055 1.00 38.78 356 LYS A CA 1
ATOM 1083 C C . LYS A 1 135 ? -1.266 35.579 59.103 1.00 37.13 356 LYS A C 1
ATOM 1084 O O . LYS A 1 135 ? -2.292 34.898 59.167 1.00 37.14 356 LYS A O 1
ATOM 1090 N N . THR A 1 136 ? -0.196 35.337 59.850 1.00 37.66 357 THR A N 1
ATOM 1091 C CA . THR A 1 136 ? -0.143 34.202 60.764 1.00 37.33 357 THR A CA 1
ATOM 1092 C C . THR A 1 136 ? 0.019 34.693 62.234 1.00 38.42 357 THR A C 1
ATOM 1093 O O . THR A 1 136 ? 1.001 35.339 62.565 1.00 35.02 357 THR A O 1
ATOM 1097 N N . LYS A 1 137 ? -0.985 34.446 63.060 1.00 36.89 358 LYS A N 1
ATOM 1098 C CA . LYS A 1 137 ? -0.965 34.935 64.440 1.00 37.24 358 LYS A CA 1
ATOM 1099 C C . LYS A 1 137 ? 0.090 34.209 65.245 1.00 33.30 358 LYS A C 1
ATOM 1100 O O . LYS A 1 137 ? 0.143 32.987 65.229 1.00 33.28 358 LYS A O 1
ATOM 1106 N N . LEU A 1 138 ? 1.002 34.948 65.865 1.00 34.79 359 LEU A N 1
ATOM 1107 C CA . LEU A 1 138 ? 2.073 34.321 66.644 1.00 32.24 359 LEU A CA 1
ATOM 1108 C C . LEU A 1 138 ? 1.806 34.350 68.152 1.00 33.24 359 LEU A C 1
ATOM 1109 O O . LEU A 1 138 ? 2.219 33.450 68.872 1.00 32.00 359 LEU A O 1
ATOM 1114 N N . PHE A 1 139 ? 1.181 35.410 68.636 1.00 34.22 360 PHE A N 1
ATOM 1115 C CA . PHE A 1 139 ? 1.133 35.650 70.091 1.00 35.08 360 PHE A CA 1
ATOM 1116 C C . PHE A 1 139 ? -0.007 36.587 70.370 1.00 34.15 360 PHE A C 1
ATOM 1117 O O . PHE A 1 139 ? -0.237 37.501 69.586 1.00 32.99 360 PHE A O 1
ATOM 1125 N N . SER A 1 140 ? -0.746 36.330 71.457 1.00 34.30 361 SER A N 1
ATOM 1126 C CA . SER A 1 140 ? -1.819 37.183 71.912 1.00 35.58 361 SER A CA 1
ATOM 1127 C C . SER A 1 140 ? -1.558 37.651 73.355 1.00 36.08 361 SER A C 1
ATOM 1128 O O . SER A 1 140 ? -1.435 36.830 74.262 1.00 34.04 361 SER A O 1
ATOM 1131 N N . LEU A 1 141 ? -1.446 38.956 73.568 1.00 36.50 362 LEU A N 1
ATOM 1132 C CA . LEU A 1 141 ? -1.163 39.440 74.916 1.00 40.58 362 LEU A CA 1
ATOM 1133 C C . LEU A 1 141 ? -2.398 39.262 75.808 1.00 41.59 362 LEU A C 1
ATOM 1134 O O . LEU A 1 141 ? -2.298 38.850 76.964 1.00 43.87 362 LEU A O 1
ATOM 1139 N N . GLU A 1 142 ? -3.571 39.470 75.234 1.00 43.92 363 GLU A N 1
ATOM 1140 C CA . GLU A 1 142 ? -4.822 39.212 75.931 1.00 45.26 363 GLU A CA 1
ATOM 1141 C C . GLU A 1 142 ? -4.866 37.798 76.503 1.00 43.59 363 GLU A C 1
ATOM 1142 O O . GLU A 1 142 ? -5.146 37.607 77.691 1.00 42.80 363 GLU A O 1
ATOM 1148 N N . HIS A 1 143 ? -4.625 36.806 75.655 1.00 43.17 364 HIS A N 1
ATOM 1149 C CA . HIS A 1 143 ? -4.613 35.420 76.105 1.00 43.47 364 HIS A CA 1
ATOM 1150 C C . HIS A 1 143 ? -3.477 35.110 77.099 1.00 42.43 364 HIS A C 1
ATOM 1151 O O . HIS A 1 143 ? -3.666 34.362 78.075 1.00 41.89 364 HIS A O 1
ATOM 1158 N N . PHE A 1 144 ? -2.296 35.638 76.804 1.00 36.41 365 PHE A N 1
ATOM 1159 C CA . PHE A 1 144 ? -1.150 35.538 77.691 1.00 34.80 365 PHE A CA 1
ATOM 1160 C C . PHE A 1 144 ? -1.498 35.997 79.098 1.00 34.78 365 PHE A C 1
ATOM 1161 O O . PHE A 1 144 ? -1.215 35.303 80.077 1.00 35.67 365 PHE A O 1
ATOM 1169 N N . LEU A 1 145 ? -2.199 37.121 79.190 1.00 36.52 366 LEU A N 1
ATOM 1170 C CA . LEU A 1 145 ? -2.535 37.688 80.489 1.00 38.72 366 LEU A CA 1
ATOM 1171 C C . LEU A 1 145 ? -3.581 36.831 81.179 1.00 39.81 366 LEU A C 1
ATOM 1172 O O . LEU A 1 145 ? -3.471 36.578 82.367 1.00 39.73 366 LEU A O 1
ATOM 1177 N N . ASN A 1 146 ? -4.569 36.326 80.447 1.00 39.76 367 ASN A N 1
ATOM 1178 C CA . ASN A 1 146 ? -5.503 35.377 81.065 1.00 42.17 367 ASN A CA 1
ATOM 1179 C C . ASN A 1 146 ? -4.804 34.165 81.691 1.00 42.98 367 ASN A C 1
ATOM 1180 O O . ASN A 1 146 ? -5.130 33.757 82.812 1.00 43.76 367 ASN A O 1
ATOM 1185 N N . GLU A 1 147 ? -3.878 33.579 80.944 1.00 42.31 368 GLU A N 1
ATOM 1186 C CA . GLU A 1 147 ? -3.074 32.445 81.404 1.00 46.48 368 GLU A CA 1
ATOM 1187 C C . GLU A 1 147 ? -2.156 32.814 82.571 1.00 45.35 368 GLU A C 1
ATOM 1188 O O . GLU A 1 147 ? -2.017 32.049 83.518 1.00 44.34 368 GLU A O 1
ATOM 1194 N N . LEU A 1 148 ? -1.507 33.969 82.474 1.00 42.91 369 LEU A N 1
ATOM 1195 C CA . LEU A 1 148 ? -0.705 34.497 83.569 1.00 40.24 369 LEU A CA 1
ATOM 1196 C C . LEU A 1 148 ? -1.501 34.564 84.886 1.00 42.39 369 LEU A C 1
ATOM 1197 O O . LEU A 1 148 ? -0.970 34.262 85.967 1.00 42.04 369 LEU A O 1
ATOM 1202 N N . ILE A 1 149 ? -2.759 34.987 84.795 1.00 38.84 370 ILE A N 1
ATOM 1203 C CA . ILE A 1 149 ? -3.628 35.076 85.954 1.00 42.45 370 ILE A CA 1
ATOM 1204 C C . ILE A 1 149 ? -3.873 33.710 86.616 1.00 44.27 370 ILE A C 1
ATOM 1205 O O . ILE A 1 149 ? -3.855 33.595 87.845 1.00 44.35 370 ILE A O 1
ATOM 1210 N N . LEU A 1 150 ? -4.055 32.673 85.809 1.00 43.22 371 LEU A N 1
ATOM 1211 C CA . LEU A 1 150 ? -4.248 31.323 86.329 1.00 45.51 371 LEU A CA 1
ATOM 1212 C C . LEU A 1 150 ? -2.973 30.766 86.952 1.00 46.52 371 LEU A C 1
ATOM 1213 O O . LEU A 1 150 ? -3.027 30.142 88.013 1.00 49.75 371 LEU A O 1
ATOM 1218 N N . PHE A 1 151 ? -1.839 30.971 86.286 1.00 43.74 372 PHE A N 1
ATOM 1219 C CA . PHE A 1 151 ? -0.518 30.643 86.840 1.00 43.31 372 PHE A CA 1
ATOM 1220 C C . PHE A 1 151 ? -0.316 31.275 88.235 1.00 45.91 372 PHE A C 1
ATOM 1221 O O . PHE A 1 151 ? 0.117 30.602 89.181 1.00 44.22 372 PHE A O 1
ATOM 1229 N N . GLN A 1 152 ? -0.561 32.577 88.336 1.00 42.20 373 GLN A N 1
ATOM 1230 C CA . GLN A 1 152 ? -0.251 33.300 89.546 1.00 47.39 373 GLN A CA 1
ATOM 1231 C C . GLN A 1 152 ? -1.144 32.803 90.696 1.00 48.06 373 GLN A C 1
ATOM 1232 O O . GLN A 1 152 ? -0.704 32.716 91.831 1.00 48.90 373 GLN A O 1
ATOM 1238 N N . LYS A 1 153 ? -2.371 32.414 90.374 1.00 48.28 374 LYS A N 1
ATOM 1239 C CA . LYS A 1 153 ? -3.312 31.895 91.365 1.00 51.98 374 LYS A CA 1
ATOM 1240 C C . LYS A 1 153 ? -2.950 30.473 91.733 1.00 52.60 374 LYS A C 1
ATOM 1241 O O . LYS A 1 153 ? -3.524 29.908 92.659 1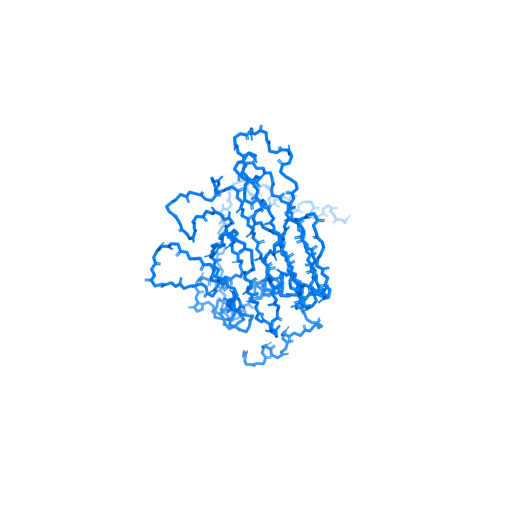.00 52.90 374 LYS A O 1
ATOM 1247 N N . GLY A 1 154 ? -2.030 29.886 90.975 1.00 51.57 375 GLY A N 1
ATOM 1248 C CA . GLY A 1 154 ? -1.590 28.525 91.226 1.00 52.76 375 GLY A CA 1
ATOM 1249 C C . GLY A 1 154 ? -2.524 27.495 90.620 1.00 55.19 375 GLY A C 1
ATOM 1250 O O . GLY A 1 154 ? -2.397 26.301 90.877 1.00 55.29 375 GLY A O 1
ATOM 1251 N N . GLN A 1 155 ? -3.437 27.950 89.773 1.00 55.58 376 GLN A N 1
ATOM 1252 C CA . GLN A 1 155 ? -4.346 27.048 89.091 1.00 56.75 376 GLN A CA 1
ATOM 1253 C C . GLN A 1 155 ? -3.649 26.199 88.022 1.00 57.82 376 GLN A C 1
ATOM 1254 O O . GLN A 1 155 ? -4.117 25.105 87.695 1.00 57.53 376 GLN A O 1
ATOM 1260 N N . THR A 1 156 ? -2.535 26.710 87.483 1.00 57.25 377 THR A N 1
ATOM 1261 C CA . THR A 1 156 ? -1.643 25.954 86.608 1.00 56.02 377 THR A CA 1
ATOM 1262 C C . THR A 1 156 ? -0.217 26.052 87.138 1.00 54.31 377 THR A C 1
ATOM 1263 O O . THR A 1 156 ? 0.183 27.090 87.673 1.00 51.81 377 THR A O 1
ATOM 1267 N N . ASN A 1 157 ? 0.563 24.994 86.944 1.00 54.18 378 ASN A N 1
ATOM 1268 C CA . ASN A 1 157 ? 1.988 25.020 87.281 1.00 54.85 378 ASN A CA 1
ATOM 1269 C C . ASN A 1 157 ? 2.854 25.486 86.125 1.00 53.64 378 ASN A C 1
ATOM 1270 O O . ASN A 1 157 ? 4.066 25.620 86.263 1.00 55.29 378 ASN A O 1
ATOM 1275 N N . THR A 1 158 ? 2.250 25.711 84.969 1.00 52.02 379 THR A N 1
ATOM 1276 C CA . THR A 1 158 ? 3.048 26.046 83.801 1.00 51.85 379 THR A CA 1
ATOM 1277 C C . THR A 1 158 ? 2.971 27.548 83.502 1.00 48.09 379 THR A C 1
ATOM 1278 O O . THR A 1 158 ? 1.895 28.116 83.394 1.00 44.49 379 THR A O 1
ATOM 1282 N N . PRO A 1 159 ? 4.133 28.206 83.419 1.00 48.11 380 PRO A N 1
ATOM 1283 C CA . PRO A 1 159 ? 4.101 29.638 83.146 1.00 47.42 380 PRO A CA 1
ATOM 1284 C C . PRO A 1 159 ? 3.674 29.851 81.691 1.00 45.40 380 PRO A C 1
ATOM 1285 O O . PRO A 1 159 ? 4.004 29.051 80.850 1.00 45.23 380 PRO A O 1
ATOM 1289 N N . PRO A 1 160 ? 2.903 30.907 81.417 1.00 45.20 381 PRO A N 1
ATOM 1290 C CA . PRO A 1 160 ? 2.404 31.061 80.060 1.00 44.02 381 PRO A CA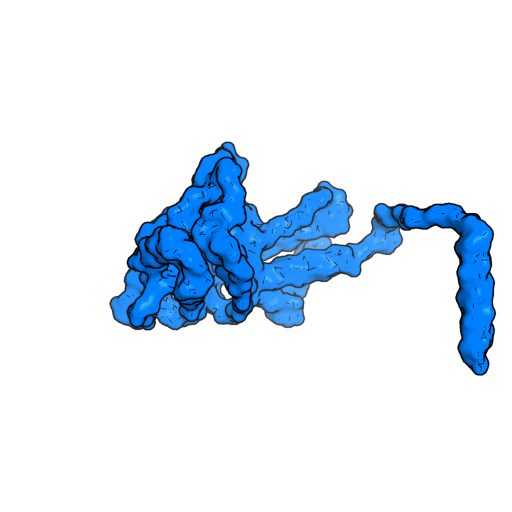 1
ATOM 1291 C C . PRO A 1 160 ? 3.565 31.435 79.125 1.00 42.09 381 PRO A C 1
ATOM 1292 O O . PRO A 1 160 ? 4.469 32.170 79.530 1.00 41.20 381 PRO A O 1
ATOM 1296 N N . PRO A 1 161 ? 3.578 30.876 77.899 1.00 40.63 382 PRO A N 1
ATOM 1297 C CA . PRO A 1 161 ? 4.702 31.111 76.986 1.00 40.66 382 PRO A CA 1
ATOM 1298 C C . PRO A 1 161 ? 4.600 32.454 76.276 1.00 37.23 382 PRO A C 1
ATOM 1299 O O . PRO A 1 161 ? 3.495 32.910 75.958 1.00 37.74 382 PRO A O 1
ATOM 1303 N N . PHE A 1 162 ? 5.740 33.079 76.022 1.00 35.53 383 PHE A N 1
ATOM 1304 C CA . PHE A 1 162 ? 5.727 34.300 75.239 1.00 36.62 383 PHE A CA 1
ATOM 1305 C C . PHE A 1 162 ? 6.768 34.318 74.110 1.00 39.34 383 PHE A C 1
ATOM 1306 O O . PHE A 1 162 ? 6.678 35.180 73.240 1.00 41.37 383 PHE A O 1
ATOM 1314 N N . GLU A 1 163 ? 7.777 33.438 74.156 1.00 36.93 384 GLU A N 1
ATOM 1315 C CA . GLU A 1 163 ? 8.889 33.528 73.214 1.00 37.25 384 GLU A CA 1
ATOM 1316 C C . GLU A 1 163 ? 8.494 32.842 71.890 1.00 38.47 384 GLU A C 1
ATOM 1317 O O . GLU A 1 163 ? 7.889 31.772 71.913 1.00 36.94 384 GLU A O 1
ATOM 1323 N N . ILE A 1 164 ? 8.812 33.479 70.765 1.00 37.26 385 ILE A N 1
ATOM 1324 C CA . ILE A 1 164 ? 8.518 32.915 69.417 1.00 34.48 385 ILE A CA 1
ATOM 1325 C C . ILE A 1 164 ? 9.812 32.508 68.744 1.00 37.71 385 ILE A C 1
ATOM 1326 O O . ILE A 1 164 ? 10.790 33.247 68.809 1.00 38.61 385 ILE A O 1
ATOM 1331 N N . PHE A 1 165 ? 9.873 31.287 68.220 1.00 34.66 386 PHE A N 1
ATOM 1332 C CA . PHE A 1 165 ? 11.131 30.763 67.720 1.00 35.62 386 PHE A CA 1
ATOM 1333 C C . PHE A 1 165 ? 10.952 30.522 66.196 1.00 35.93 386 PHE A C 1
ATOM 1334 O O . PHE A 1 165 ? 9.963 29.920 65.784 1.00 37.28 386 PHE A O 1
ATOM 1342 N N . PHE A 1 166 ? 11.802 31.145 65.380 1.00 34.36 387 PHE A N 1
ATOM 1343 C CA . PHE A 1 166 ? 11.783 30.948 63.922 1.00 34.87 387 PHE A CA 1
ATOM 1344 C C . PHE A 1 166 ? 13.020 30.204 63.504 1.00 34.57 387 PHE A C 1
ATOM 1345 O O . PHE A 1 166 ? 14.114 30.526 63.966 1.00 36.38 387 PHE A O 1
ATOM 1353 N N . CYS A 1 167 ? 12.871 29.261 62.572 1.00 35.85 388 CYS A N 1
ATOM 1354 C CA . CYS A 1 167 ? 14.055 28.713 61.895 1.00 32.38 388 CYS A CA 1
ATOM 1355 C C . CYS A 1 167 ? 13.948 29.062 60.395 1.00 34.34 388 CYS A C 1
ATOM 1356 O O . CYS A 1 167 ? 12.909 28.857 59.795 1.00 33.86 388 CYS A O 1
ATOM 1359 N N . PHE A 1 168 ? 14.965 29.696 59.841 1.00 34.89 389 PHE A N 1
ATOM 1360 C CA . PHE A 1 168 ? 14.936 30.060 58.422 1.00 37.26 389 PHE A CA 1
ATOM 1361 C C . PHE A 1 168 ? 15.634 29.008 57.581 1.00 36.74 389 PHE A C 1
ATOM 1362 O O . PHE A 1 168 ? 16.802 28.718 57.799 1.00 34.28 389 PHE A O 1
ATOM 1370 N N . GLY A 1 169 ? 14.898 28.388 56.659 1.00 35.69 390 GLY A N 1
ATOM 1371 C CA . GLY A 1 169 ? 15.590 27.555 55.669 1.00 35.80 390 GLY A CA 1
ATOM 1372 C C . GLY A 1 169 ? 15.765 26.098 56.043 1.00 35.18 390 GLY A C 1
ATOM 1373 O O . GLY A 1 169 ? 16.326 25.332 55.271 1.00 33.66 390 GLY A O 1
ATOM 1374 N N . GLU A 1 170 ? 15.319 25.706 57.237 1.00 34.32 391 GLU A N 1
ATOM 1375 C CA . GLU A 1 170 ? 15.381 24.307 57.617 1.00 35.10 391 GLU A CA 1
ATOM 1376 C C . GLU A 1 170 ? 14.171 23.987 58.457 1.00 35.71 391 GLU A C 1
ATOM 1377 O O . GLU A 1 170 ? 13.605 24.876 59.065 1.00 36.92 391 GLU A O 1
ATOM 1383 N N . GLU A 1 171 ? 13.775 22.720 58.499 1.00 38.16 392 GLU A N 1
ATOM 1384 C CA . GLU A 1 171 ? 12.488 22.354 59.111 1.00 39.27 392 GLU A CA 1
ATOM 1385 C C . GLU A 1 171 ? 12.520 22.529 60.612 1.00 39.60 392 GLU A C 1
ATOM 1386 O O . GLU A 1 171 ? 13.544 22.304 61.248 1.00 40.15 392 GLU A O 1
ATOM 1392 N N . TRP A 1 172 ? 11.379 22.915 61.171 1.00 39.37 393 TRP A N 1
ATOM 1393 C CA . TRP A 1 172 ? 11.227 23.087 62.613 1.00 41.04 393 TRP A CA 1
ATOM 1394 C C . TRP A 1 172 ? 9.728 23.065 62.918 1.00 42.05 393 TRP A C 1
ATOM 1395 O O . TRP A 1 172 ? 8.940 23.573 62.119 1.00 39.32 393 TRP A O 1
ATOM 1406 N N . PRO A 1 173 ? 9.312 22.409 64.027 1.00 43.33 394 PRO A N 1
ATOM 1407 C CA . PRO A 1 173 ? 10.077 21.542 64.913 1.00 45.78 394 PRO A CA 1
ATOM 1408 C C . PRO A 1 173 ? 10.549 20.277 64.203 1.00 48.95 394 PRO A C 1
ATOM 1409 O O . PRO A 1 173 ? 10.053 19.930 63.130 1.00 46.87 394 PRO A O 1
ATOM 1413 N N . ASP A 1 174 ? 11.468 19.570 64.843 1.00 53.29 395 ASP A N 1
ATOM 1414 C CA . ASP A 1 174 ? 12.327 18.611 64.177 1.00 58.53 395 ASP A CA 1
ATOM 1415 C C . ASP A 1 174 ? 12.869 17.632 65.233 1.00 60.52 395 ASP A C 1
ATOM 1416 O O . ASP A 1 174 ? 13.003 17.992 66.392 1.00 60.79 395 ASP A O 1
ATOM 1421 N N . ARG A 1 175 ? 13.239 16.425 64.821 1.00 64.51 396 ARG A N 1
ATOM 1422 C CA . ARG A 1 175 ? 14.082 15.551 65.652 1.00 66.60 396 ARG A CA 1
ATOM 1423 C C . ARG A 1 175 ? 15.350 16.276 66.086 1.00 64.90 396 ARG A C 1
ATOM 1424 O O . ARG A 1 175 ? 15.762 16.205 67.240 1.00 65.96 396 ARG A O 1
ATOM 1432 N N . LYS A 1 176 ? 15.987 16.943 65.135 1.00 61.94 397 LYS A N 1
ATOM 1433 C CA . LYS A 1 176 ? 17.331 17.445 65.328 1.00 60.12 397 LYS A CA 1
ATOM 1434 C C . LYS A 1 176 ? 17.385 18.694 66.203 1.00 58.63 397 LYS A C 1
ATOM 1435 O O . LYS A 1 176 ? 16.440 19.477 66.247 1.00 52.89 397 LYS A O 1
ATOM 1441 N N . PRO A 1 177 ? 18.508 18.875 66.912 1.00 58.64 398 PRO A N 1
ATOM 1442 C CA . PRO A 1 177 ? 18.652 19.924 67.911 1.00 57.97 398 PRO A CA 1
ATOM 1443 C C . PRO A 1 177 ? 18.757 21.324 67.288 1.00 55.51 398 PRO A C 1
ATOM 1444 O O . PRO A 1 177 ? 19.333 21.468 66.204 1.00 56.01 398 PRO A O 1
ATOM 1448 N N . ARG A 1 178 ? 18.294 22.336 68.013 1.00 53.07 399 ARG A N 1
ATOM 1449 C CA . ARG A 1 178 ? 18.386 23.724 67.562 1.00 51.12 399 ARG A CA 1
ATOM 1450 C C . ARG A 1 178 ? 19.811 24.217 67.391 1.00 48.25 399 ARG A C 1
ATOM 1451 O O . ARG A 1 178 ? 20.044 25.157 66.641 1.00 44.99 399 ARG A O 1
ATOM 1459 N N . GLU A 1 179 ? 20.743 23.613 68.134 1.00 42.96 400 GLU A N 1
ATOM 1460 C CA . GLU A 1 179 ? 22.143 23.981 68.060 1.00 42.95 400 GLU A CA 1
ATOM 1461 C C . GLU A 1 179 ? 22.690 23.699 66.647 1.00 41.06 400 GLU A C 1
ATOM 1462 O O . GLU A 1 179 ? 23.727 24.203 66.287 1.00 40.91 400 GLU A O 1
ATOM 1468 N N . LYS A 1 180 ? 22.017 22.854 65.880 1.00 41.27 401 LYS A N 1
ATOM 1469 C CA . LYS A 1 180 ? 22.560 22.478 64.586 1.00 41.91 401 LYS A CA 1
ATOM 1470 C C . LYS A 1 180 ? 21.861 23.199 63.420 1.00 40.50 401 LYS A C 1
ATOM 1471 O O . LYS A 1 180 ? 22.314 23.108 62.265 1.00 39.89 401 LYS A O 1
ATOM 1477 N N . LYS A 1 181 ? 20.816 23.958 63.742 1.00 38.96 402 LYS A N 1
ATOM 1478 C CA . LYS A 1 181 ? 20.109 24.836 62.788 1.00 38.78 402 LYS A CA 1
ATOM 1479 C C . LYS A 1 181 ? 20.980 26.016 62.353 1.00 37.41 402 LYS A C 1
ATOM 1480 O O . LYS A 1 181 ? 21.519 26.731 63.160 1.00 35.60 402 LYS A O 1
ATOM 1486 N N . LEU A 1 182 ? 21.091 26.221 61.046 1.00 36.52 403 LEU A N 1
ATOM 1487 C CA . LEU A 1 182 ? 21.941 27.285 60.491 1.00 33.73 403 LEU A CA 1
ATOM 1488 C C . LEU A 1 182 ? 21.528 28.698 60.913 1.00 33.34 403 LEU A C 1
ATOM 1489 O O . LEU A 1 182 ? 22.384 29.534 61.233 1.00 34.39 403 LEU A O 1
ATOM 1494 N N . ILE A 1 183 ? 20.234 28.972 60.864 1.00 35.60 404 ILE A N 1
ATOM 1495 C CA . ILE A 1 183 ? 19.708 30.325 61.072 1.00 33.84 404 ILE A CA 1
ATOM 1496 C C . ILE A 1 183 ? 18.435 30.286 61.903 1.00 35.31 404 ILE A C 1
ATOM 1497 O O . ILE A 1 183 ? 17.401 29.819 61.462 1.00 34.11 404 ILE A O 1
ATOM 1502 N N . THR A 1 184 ? 18.497 30.777 63.144 1.00 36.34 405 THR A N 1
ATOM 1503 C CA . THR A 1 184 ? 17.293 30.884 63.906 1.00 36.91 405 THR A CA 1
ATOM 1504 C C . THR A 1 184 ? 17.140 32.308 64.442 1.00 36.13 405 THR A C 1
ATOM 1505 O O . THR A 1 184 ? 18.095 33.057 64.519 1.00 36.13 405 THR A O 1
ATOM 1509 N N . VAL A 1 185 ? 15.920 32.670 64.782 1.00 36.90 406 VAL A N 1
ATOM 1510 C CA . VAL A 1 185 ? 15.636 33.980 65.327 1.00 34.90 406 VAL A CA 1
ATOM 1511 C C . VAL A 1 185 ? 14.664 33.742 66.474 1.00 37.38 406 VAL A C 1
ATOM 1512 O O . VAL A 1 185 ? 13.648 33.074 66.295 1.00 37.26 406 VAL A O 1
ATOM 1516 N N . GLN A 1 186 ? 14.947 34.337 67.638 1.00 35.99 407 GLN A N 1
ATOM 1517 C CA . GLN A 1 186 ? 13.998 34.289 68.739 1.00 39.62 407 GLN A CA 1
ATOM 1518 C C . GLN A 1 186 ? 13.419 35.689 68.946 1.00 38.62 407 GLN A C 1
ATOM 1519 O O . GLN A 1 186 ? 14.156 36.671 68.952 1.00 39.56 407 GLN A O 1
ATOM 1525 N N . VAL A 1 187 ? 12.090 35.780 69.097 1.00 38.45 408 VAL A N 1
ATOM 1526 C CA . VAL A 1 187 ? 11.407 37.065 69.273 1.00 38.13 408 VAL A CA 1
ATOM 1527 C C . VAL A 1 187 ? 10.610 37.057 70.598 1.00 37.25 408 VAL A C 1
ATOM 1528 O O . VAL A 1 187 ? 9.851 36.124 70.870 1.00 36.35 408 VAL A O 1
ATOM 1532 N N . VAL A 1 188 ? 10.851 38.062 71.436 1.00 33.92 409 VAL A N 1
ATOM 1533 C CA . VAL A 1 188 ? 10.129 38.210 72.705 1.00 36.45 409 VAL A CA 1
ATOM 1534 C C . VAL A 1 188 ? 9.290 39.499 72.711 1.00 37.19 409 VAL A C 1
ATOM 1535 O O . VAL A 1 188 ? 9.832 40.580 72.500 1.00 39.00 409 VAL A O 1
ATOM 1539 N N . PRO A 1 189 ? 7.960 39.394 72.943 1.00 38.76 410 PRO A N 1
ATOM 1540 C CA . PRO A 1 189 ? 7.187 40.602 73.267 1.00 38.05 410 PRO A CA 1
ATOM 1541 C C . PRO A 1 189 ? 7.521 41.066 74.689 1.00 38.97 410 PRO A C 1
ATOM 1542 O O . PRO A 1 189 ? 7.177 40.386 75.661 1.00 38.89 410 PRO A O 1
ATOM 1546 N N . VAL A 1 190 ? 8.318 42.128 74.785 1.00 38.70 411 VAL A N 1
ATOM 1547 C CA . VAL A 1 190 ? 8.873 42.561 76.058 1.00 37.97 411 VAL A CA 1
ATOM 1548 C C . VAL A 1 190 ? 7.751 42.813 77.101 1.00 35.79 411 VAL A C 1
ATOM 1549 O O . VAL A 1 190 ? 7.921 42.460 78.253 1.00 40.40 411 VAL A O 1
ATOM 1553 N N . ALA A 1 191 ? 6.605 43.358 76.691 1.00 37.91 412 ALA A N 1
ATOM 1554 C CA . ALA A 1 191 ? 5.452 43.559 77.632 1.00 38.20 412 ALA A CA 1
ATOM 1555 C C . ALA A 1 191 ? 5.066 42.254 78.321 1.00 39.27 412 ALA A C 1
ATOM 1556 O O . ALA A 1 191 ? 4.703 42.232 79.506 1.00 36.56 412 ALA A O 1
ATOM 1558 N N . ALA A 1 192 ? 5.187 41.150 77.596 1.00 34.73 413 ALA A N 1
ATOM 1559 C CA . ALA A 1 192 ? 4.809 39.864 78.168 1.00 37.07 413 ALA A CA 1
ATOM 1560 C C . ALA A 1 192 ? 5.796 39.407 79.247 1.00 37.53 413 ALA A C 1
ATOM 1561 O O . ALA A 1 192 ? 5.396 38.934 80.301 1.00 37.47 413 ALA A O 1
ATOM 1563 N N . ARG A 1 193 ? 7.092 39.463 78.951 1.00 38.20 414 ARG A N 1
ATOM 1564 C CA . ARG A 1 193 ? 8.079 39.184 79.968 1.00 38.25 414 ARG A CA 1
ATOM 1565 C C . ARG A 1 193 ? 7.955 40.051 81.224 1.00 40.07 414 ARG A C 1
ATOM 1566 O O . ARG A 1 193 ? 7.979 39.534 82.332 1.00 40.74 414 ARG A O 1
ATOM 1574 N N . LEU A 1 194 ? 7.815 41.361 81.044 1.00 39.09 415 LEU A N 1
ATOM 1575 C CA . LEU A 1 194 ? 7.528 42.274 82.143 1.00 42.02 415 LEU A CA 1
ATOM 1576 C C . LEU A 1 194 ? 6.309 41.855 82.979 1.00 41.28 415 LEU A C 1
ATOM 1577 O O . LEU A 1 194 ? 6.311 41.950 84.213 1.00 39.51 415 LEU A O 1
ATOM 1582 N N . LEU A 1 195 ? 5.249 41.416 82.313 1.00 37.40 416 LEU A N 1
ATOM 1583 C CA . LEU A 1 195 ? 4.027 41.063 83.030 1.00 37.06 416 LEU A CA 1
ATOM 1584 C C . LEU A 1 195 ? 4.267 39.795 83.821 1.00 37.15 416 LEU A C 1
ATOM 1585 O O . LEU A 1 195 ? 3.872 39.716 84.959 1.00 38.74 416 LEU A O 1
ATOM 1590 N N . LEU A 1 196 ? 5.000 38.833 83.253 1.00 35.44 417 LEU A N 1
ATOM 1591 C CA . LEU A 1 196 ? 5.293 37.596 83.991 1.00 38.44 417 LEU A CA 1
ATOM 1592 C C . LEU A 1 196 ? 6.099 37.914 85.260 1.00 38.83 417 LEU A C 1
ATOM 1593 O O . LEU A 1 196 ? 5.859 37.341 86.323 1.00 39.62 417 LEU A O 1
ATOM 1598 N N . GLU A 1 197 ? 7.069 38.816 85.139 1.00 39.03 418 GLU A N 1
ATOM 1599 C CA . GLU A 1 197 ? 7.889 39.238 86.293 1.00 40.85 418 GLU A CA 1
ATOM 1600 C C . GLU A 1 197 ? 7.082 39.925 87.376 1.00 41.12 418 GLU A C 1
ATOM 1601 O O . GLU A 1 197 ? 7.222 39.635 88.570 1.00 39.31 418 GLU A O 1
ATOM 1607 N N . MET A 1 198 ? 6.227 40.835 86.934 1.00 40.43 419 MET A N 1
ATOM 1608 C CA . MET A 1 198 ? 5.317 41.550 87.793 1.00 41.24 419 MET A CA 1
ATOM 1609 C C . MET A 1 198 ? 4.427 40.601 88.558 1.00 40.39 419 MET A C 1
ATOM 1610 O O . MET A 1 198 ? 4.241 40.752 89.770 1.00 40.93 419 MET A O 1
ATOM 1615 N N . PHE A 1 199 ? 3.799 39.668 87.858 1.00 33.82 420 PHE A N 1
ATOM 1616 C CA . PHE A 1 199 ? 2.891 38.751 88.537 1.00 36.37 420 PHE A CA 1
ATOM 1617 C C . PHE A 1 199 ? 3.645 37.747 89.441 1.00 38.58 420 PHE A C 1
ATOM 1618 O O . PHE A 1 199 ? 3.136 37.335 90.509 1.00 40.50 420 PHE A O 1
ATOM 1626 N N . SER A 1 200 ? 4.830 37.330 89.005 1.00 38.03 421 SER A N 1
ATOM 1627 C CA . SER A 1 200 ? 5.613 36.365 89.791 1.00 39.90 421 SER A CA 1
ATOM 1628 C C . SER A 1 200 ? 6.015 36.974 91.139 1.00 40.21 421 SER A C 1
ATOM 1629 O O . SER A 1 200 ? 6.140 36.270 92.142 1.00 41.08 421 SER A O 1
ATOM 1632 N N . GLY A 1 201 ? 6.209 38.289 91.135 1.00 40.23 422 GLY A N 1
ATOM 1633 C CA . GLY A 1 201 ? 6.598 39.048 92.324 1.00 40.99 422 GLY A CA 1
ATOM 1634 C C . GLY A 1 201 ? 5.449 39.541 93.184 1.00 39.73 422 GLY A C 1
ATOM 1635 O O . GLY A 1 201 ? 5.669 40.319 94.127 1.00 39.06 422 GLY A O 1
ATOM 1636 N N . GLU A 1 202 ? 4.249 39.019 92.931 1.00 39.31 423 GLU A N 1
ATOM 1637 C CA . GLU A 1 202 ? 3.095 39.272 93.784 1.00 45.12 423 GLU A CA 1
ATOM 1638 C C . GLU A 1 202 ? 2.616 37.975 94.425 1.00 48.76 423 GLU A C 1
ATOM 1639 O O . GLU A 1 202 ? 2.128 37.081 93.723 1.00 47.44 423 GLU A O 1
ATOM 1645 N N . LEU A 1 203 ? 2.740 37.889 95.755 1.00 50.91 424 LEU A N 1
ATOM 1646 C CA . LEU A 1 203 ? 2.321 36.707 96.512 1.00 53.68 424 LEU A CA 1
ATOM 1647 C C . LEU A 1 203 ? 0.963 36.969 97.132 1.00 57.15 424 LEU A C 1
ATOM 1648 O O . LEU A 1 203 ? 0.480 38.102 97.123 1.00 58.97 424 LEU A O 1
ATOM 1653 N N . SER A 1 204 ? 0.369 35.935 97.719 1.00 60.60 425 SER A N 1
ATOM 1654 C CA . SER A 1 204 ? -0.878 36.088 98.502 1.00 61.64 425 SER A CA 1
ATOM 1655 C C . SER A 1 204 ? -0.635 36.421 99.996 1.00 62.02 425 SER A C 1
ATOM 1656 O O . SER A 1 204 ? 0.354 35.996 100.585 1.00 62.58 425 SER A O 1
ATOM 1659 N N . TRP A 1 205 ? -1.531 37.180 100.620 1.00 62.70 426 TRP A N 1
ATOM 1660 C CA . TRP A 1 205 ? -1.469 37.283 102.078 1.00 62.91 426 TRP A CA 1
ATOM 1661 C C . TRP A 1 205 ? -1.942 35.962 102.717 1.00 65.29 426 TRP A C 1
ATOM 1662 O O . TRP A 1 205 ? -1.384 35.510 103.710 1.00 64.11 426 TRP A O 1
ATOM 1673 N N . SER A 1 206 ? -2.926 35.321 102.092 1.00 68.11 427 SER A N 1
ATOM 1674 C CA . SER A 1 206 ? -3.600 34.167 102.682 1.00 72.05 427 SER A CA 1
ATOM 1675 C C . SER A 1 206 ? -2.978 32.821 102.278 1.00 74.71 427 SER A C 1
ATOM 1676 O O . SER A 1 206 ? -2.642 32.000 103.142 1.00 75.90 427 SER A O 1
ATOM 1679 N N . ALA A 1 207 ? -2.819 32.602 100.973 1.00 75.48 428 ALA A N 1
ATOM 1680 C CA . ALA A 1 207 ? -2.359 31.313 100.461 1.00 76.37 428 ALA A CA 1
ATOM 1681 C C . ALA A 1 207 ? -0.837 31.212 100.519 1.00 77.65 428 ALA A C 1
ATOM 1682 O O . ALA A 1 207 ? -0.165 31.305 99.489 1.00 77.29 428 ALA A O 1
ATOM 1684 N N . ASP A 1 208 ? -0.294 31.031 101.724 1.00 78.51 429 ASP A N 1
ATOM 1685 C CA . ASP A 1 208 ? 1.163 30.958 101.907 1.00 79.38 429 ASP A CA 1
ATOM 1686 C C . ASP A 1 208 ? 1.738 29.601 101.485 1.00 78.14 429 ASP A C 1
ATOM 1687 O O . ASP A 1 208 ? 1.625 28.610 102.208 1.00 78.48 429 ASP A O 1
ATOM 1692 N N . ASP A 1 209 ? 2.349 29.568 100.308 1.00 75.97 430 ASP A N 1
ATOM 1693 C CA . ASP A 1 209 ? 2.679 28.301 99.654 1.00 73.63 430 ASP A CA 1
ATOM 1694 C C . ASP A 1 209 ? 4.144 27.930 99.895 1.00 69.51 430 ASP A C 1
ATOM 1695 O O . ASP A 1 209 ? 4.699 27.048 99.233 1.00 70.12 430 ASP A O 1
ATOM 1700 N N . ILE A 1 210 ? 4.784 28.639 100.813 1.00 63.16 431 ILE A N 1
ATOM 1701 C CA . ILE A 1 210 ? 6.233 28.639 100.877 1.00 56.90 431 ILE A CA 1
ATOM 1702 C C . ILE A 1 210 ? 6.764 27.949 102.137 1.00 54.32 431 ILE A C 1
ATOM 1703 O O . ILE A 1 210 ? 6.452 28.329 103.243 1.00 50.73 431 ILE A O 1
ATOM 1708 N N . ARG A 1 211 ? 7.571 26.919 101.938 1.00 51.70 432 ARG A N 1
ATOM 1709 C CA . ARG A 1 211 ? 8.104 26.144 103.052 1.00 49.45 432 ARG A CA 1
ATOM 1710 C C . ARG A 1 211 ? 9.611 26.247 102.979 1.00 43.97 432 ARG A C 1
ATOM 1711 O O . ARG A 1 211 ? 10.218 25.576 102.164 1.00 45.37 432 ARG A O 1
ATOM 1719 N N . LEU A 1 212 ? 10.221 27.113 103.775 1.00 38.83 433 LEU A N 1
ATOM 1720 C CA . LEU A 1 212 ? 11.660 27.283 103.667 1.00 37.15 433 LEU A CA 1
ATOM 1721 C C . LEU A 1 212 ? 12.415 26.024 104.114 1.00 40.02 433 LEU A C 1
ATOM 1722 O O . LEU A 1 212 ? 11.987 25.324 105.032 1.00 35.30 433 LEU A O 1
ATOM 1727 N N . GLN A 1 213 ? 13.536 25.747 103.463 1.00 34.94 434 GLN A N 1
ATOM 1728 C CA . GLN A 1 213 ? 14.311 24.530 103.757 1.00 34.15 434 GLN A CA 1
ATOM 1729 C C . GLN A 1 213 ? 15.659 24.901 104.366 1.00 33.32 434 GLN A C 1
ATOM 1730 O O . GLN A 1 213 ? 16.532 25.434 103.682 1.00 31.78 434 GLN A O 1
ATOM 1736 N N . ILE A 1 214 ? 15.812 24.675 105.667 1.00 26.85 435 ILE A N 1
ATOM 1737 C CA . ILE A 1 214 ? 16.965 25.184 106.388 1.00 30.50 435 ILE A CA 1
ATOM 1738 C C . ILE A 1 214 ? 17.326 24.096 107.403 1.00 33.52 435 ILE A C 1
ATOM 1739 O O . ILE A 1 214 ? 16.439 23.633 108.086 1.00 31.91 435 ILE A O 1
ATOM 1744 N N . SER A 1 215 ? 18.572 23.604 107.401 1.00 34.16 436 SER A N 1
ATOM 1745 C CA . SER A 1 215 ? 19.029 22.586 108.383 1.00 34.86 436 SER A CA 1
ATOM 1746 C C . SER A 1 215 ? 18.957 23.105 109.833 1.00 34.84 436 SER A C 1
ATOM 1747 O O . SER A 1 215 ? 18.991 24.318 110.079 1.00 33.11 436 SER A O 1
ATOM 1750 N N . ASN A 1 216 ? 18.915 22.187 110.798 1.00 37.06 437 ASN A N 1
ATOM 1751 C CA . ASN A 1 216 ? 19.093 22.586 112.211 1.00 36.00 437 ASN A CA 1
ATOM 1752 C C . ASN A 1 216 ? 20.524 23.070 112.395 1.00 34.68 437 ASN A C 1
ATOM 1753 O O . ASN A 1 216 ? 21.437 22.601 111.694 1.00 31.67 437 ASN A O 1
ATOM 1758 N N . PRO A 1 217 ? 20.732 24.027 113.298 1.00 35.35 438 PRO A N 1
ATOM 1759 C CA . PRO A 1 217 ? 22.090 24.529 113.482 1.00 37.07 438 PRO A CA 1
ATOM 1760 C C . PRO A 1 217 ? 23.029 23.531 114.151 1.00 39.95 438 PRO A C 1
ATOM 1761 O O . PRO A 1 217 ? 22.690 22.941 115.174 1.00 41.89 438 PRO A O 1
ATOM 1765 N N . ASP A 1 218 ? 24.231 23.381 113.616 1.00 39.37 439 ASP A N 1
ATOM 1766 C CA . ASP A 1 218 ? 25.229 22.583 114.299 1.00 36.87 439 ASP A CA 1
ATOM 1767 C C . ASP A 1 218 ? 26.065 23.549 115.112 1.00 36.96 439 ASP A C 1
ATOM 1768 O O . ASP A 1 218 ? 25.727 24.721 115.180 1.00 34.63 439 ASP A O 1
ATOM 1773 N N . LEU A 1 219 ? 27.109 23.069 115.786 1.00 37.08 440 LEU A N 1
ATOM 1774 C CA . LEU A 1 219 ? 27.902 23.958 116.646 1.00 34.75 440 LEU A CA 1
ATOM 1775 C C . LEU A 1 219 ? 28.611 25.029 115.825 1.00 33.37 440 LEU A C 1
ATOM 1776 O O . LEU A 1 219 ? 28.867 26.109 116.313 1.00 32.08 440 LEU A O 1
ATOM 1781 N N . LYS A 1 220 ? 28.956 24.709 114.581 1.00 31.93 441 LYS A N 1
ATOM 1782 C CA . LYS A 1 220 ? 29.505 25.730 113.698 1.00 34.12 441 LYS A CA 1
ATOM 1783 C C . LYS A 1 220 ? 28.506 26.829 113.404 1.00 31.34 441 LYS A C 1
ATOM 1784 O O . LYS A 1 220 ? 28.841 28.005 113.464 1.00 36.37 441 LYS A O 1
ATOM 1790 N N . ASP A 1 221 ? 27.262 26.466 113.126 1.00 30.83 442 ASP A N 1
ATOM 1791 C CA . ASP A 1 221 ? 26.239 27.481 112.915 1.00 32.89 442 ASP A CA 1
ATOM 1792 C C . ASP A 1 221 ? 26.103 28.356 114.137 1.00 33.70 442 ASP A C 1
ATOM 1793 O O . ASP A 1 221 ? 25.901 29.576 114.050 1.00 35.57 442 ASP A O 1
ATOM 1798 N N . ARG A 1 222 ? 26.130 27.713 115.295 1.00 33.98 443 ARG A N 1
ATOM 1799 C CA . ARG A 1 222 ? 25.981 28.441 116.545 1.00 33.87 443 ARG A CA 1
ATOM 1800 C C . ARG A 1 222 ? 27.108 29.448 116.776 1.00 33.68 443 ARG A C 1
ATOM 1801 O O . ARG A 1 222 ? 26.869 30.555 117.280 1.00 32.07 443 ARG A O 1
ATOM 1809 N N . MET A 1 223 ? 28.336 29.060 116.433 1.00 31.79 444 MET A N 1
ATOM 1810 C CA . MET A 1 223 ? 29.456 29.981 116.547 1.00 36.59 444 MET A CA 1
ATOM 1811 C C . MET A 1 223 ? 29.291 31.154 115.590 1.00 34.43 444 MET A C 1
ATOM 1812 O O . MET A 1 223 ? 29.484 32.312 115.976 1.00 36.53 444 MET A O 1
ATOM 1817 N N . VAL A 1 224 ? 28.865 30.864 114.358 1.00 34.90 445 VAL A N 1
ATOM 1818 C CA . VAL A 1 224 ? 28.600 31.928 113.393 1.00 33.25 445 VAL A CA 1
ATOM 1819 C C . VAL A 1 224 ? 27.558 32.880 113.954 1.00 36.12 445 VAL A C 1
ATOM 1820 O O . VAL A 1 224 ? 27.737 34.107 113.929 1.00 35.78 445 VAL A O 1
ATOM 1824 N N . GLU A 1 225 ? 26.441 32.343 114.429 1.00 37.00 446 GLU A N 1
ATOM 1825 C CA . GLU A 1 225 ? 25.400 33.235 114.964 1.00 37.55 446 GLU A CA 1
ATOM 1826 C C . GLU A 1 225 ? 25.939 34.109 116.081 1.00 39.89 446 GLU A C 1
ATOM 1827 O O . GLU A 1 225 ? 25.583 35.293 116.185 1.00 42.46 446 GLU A O 1
ATOM 1833 N N . GLN A 1 226 ? 26.821 33.563 116.907 1.00 38.81 447 GLN A N 1
ATOM 1834 C CA . GLN A 1 226 ? 27.343 34.367 118.013 1.00 40.58 447 GLN A CA 1
ATOM 1835 C C . GLN A 1 226 ? 28.270 35.472 117.502 1.00 41.06 447 GLN A C 1
ATOM 1836 O O . GLN A 1 226 ? 28.249 36.593 118.019 1.00 42.03 447 GLN A O 1
ATOM 1842 N N . PHE A 1 227 ? 29.006 35.187 116.427 1.00 39.46 448 PHE A N 1
ATOM 1843 C CA . PHE A 1 227 ? 29.870 36.185 115.805 1.00 40.32 448 PHE A CA 1
ATOM 1844 C C . PHE A 1 227 ? 29.035 37.304 115.189 1.00 38.92 448 PHE A C 1
ATOM 1845 O O . PHE A 1 227 ? 29.454 38.465 115.184 1.00 41.22 448 PHE A O 1
ATOM 1853 N N . LYS A 1 228 ? 27.882 36.942 114.627 1.00 37.92 449 LYS A N 1
ATOM 1854 C CA . LYS A 1 228 ? 26.932 37.910 114.055 1.00 39.56 449 LYS A CA 1
ATOM 1855 C C . LYS A 1 228 ? 26.343 38.816 115.148 1.00 42.48 449 LYS A C 1
ATOM 1856 O O . LYS A 1 228 ? 26.199 40.037 114.976 1.00 42.60 449 LYS A O 1
ATOM 1862 N N . GLU A 1 229 ? 25.977 38.196 116.259 1.00 44.92 450 GLU A N 1
ATOM 1863 C CA . GLU A 1 229 ? 25.509 38.906 117.446 1.00 48.53 450 GLU A CA 1
ATOM 1864 C C . GLU A 1 229 ? 26.549 39.903 117.976 1.00 49.36 450 GLU A C 1
ATOM 1865 O O . GLU A 1 229 ? 26.223 41.058 118.292 1.00 50.79 450 GLU A O 1
ATOM 1871 N N . LEU A 1 230 ? 27.795 39.457 118.087 1.00 47.50 451 LEU A N 1
ATOM 1872 C CA . LEU A 1 230 ? 28.885 40.322 118.507 1.00 45.90 451 LEU A CA 1
ATOM 1873 C C . LEU A 1 230 ? 29.139 41.450 117.513 1.00 48.14 451 LEU A C 1
ATOM 1874 O O . LEU A 1 230 ? 29.462 42.568 117.903 1.00 46.37 451 LEU A O 1
ATOM 1879 N N . HIS A 1 231 ? 29.006 41.164 116.223 1.00 47.79 452 HIS A N 1
ATOM 1880 C CA . HIS A 1 231 ? 29.207 42.197 115.212 1.00 51.71 452 HIS A CA 1
ATOM 1881 C C . HIS A 1 231 ? 28.088 43.241 115.265 1.00 53.35 452 HIS A C 1
ATOM 1882 O O . HIS A 1 231 ? 28.345 44.440 115.165 1.00 54.88 452 HIS A O 1
ATOM 1889 N N . HIS A 1 232 ? 26.850 42.793 115.435 1.00 54.11 453 HIS A N 1
ATOM 1890 C CA . HIS A 1 232 ? 25.751 43.722 115.605 1.00 58.21 453 HIS A CA 1
ATOM 1891 C C . HIS A 1 232 ? 25.994 44.604 116.846 1.00 60.20 453 HIS A C 1
ATOM 1892 O O . HIS A 1 232 ? 25.962 45.831 116.760 1.00 60.61 453 HIS A O 1
ATOM 1899 N N . ILE A 1 233 ? 26.308 43.985 117.978 1.00 61.43 454 ILE A N 1
ATOM 1900 C CA . ILE A 1 233 ? 26.734 44.739 119.157 1.00 63.28 454 ILE A CA 1
ATOM 1901 C C . ILE A 1 233 ? 27.801 45.787 118.809 1.00 65.72 454 ILE A C 1
ATOM 1902 O O . ILE A 1 233 ? 27.607 46.980 119.051 1.00 66.88 454 ILE A O 1
ATOM 1907 N N . TRP A 1 234 ? 28.902 45.354 118.204 1.00 67.64 455 TRP A N 1
ATOM 1908 C CA . TRP A 1 234 ? 29.984 46.272 117.859 1.00 70.09 455 TRP A CA 1
ATOM 1909 C C . TRP A 1 234 ? 29.574 47.446 116.952 1.00 71.66 455 TRP A C 1
ATOM 1910 O O . TRP A 1 234 ? 30.076 48.558 117.115 1.00 71.65 455 TRP A O 1
ATOM 1921 N N . GLN A 1 235 ? 28.683 47.203 115.995 1.00 72.83 456 GLN A N 1
ATOM 1922 C CA . GLN A 1 235 ? 28.077 48.299 115.236 1.00 75.09 456 GLN A CA 1
ATOM 1923 C C . GLN A 1 235 ? 27.291 49.225 116.172 1.00 76.44 456 GLN A C 1
ATOM 1924 O O . GLN A 1 235 ? 26.319 48.805 116.802 1.00 76.41 456 GLN A O 1
ATOM 1930 N N . SER A 1 236 ? 27.705 50.488 116.240 1.00 78.48 457 SER A N 1
ATOM 1931 C CA . SER A 1 236 ? 27.318 51.398 117.331 1.00 79.72 457 SER A CA 1
ATOM 1932 C C . SER A 1 236 ? 28.428 51.518 118.383 1.00 79.99 457 SER A C 1
ATOM 1933 O O . SER A 1 236 ? 29.533 51.978 118.087 1.00 79.93 457 SER A O 1
#

Organism: Homo sapiens (NCBI:txid9606)

InterPro domains:
  IPR001346 Interferon regulatory factor, DNA-binding domain [PF00605] (16-121)
  IPR001346 Interferon regulatory factor, DNA-binding domain [PR00267] (16-35)
  IPR001346 Interferon regulatory factor, DNA-binding domain [PR00267] (42-55)
  IPR001346 Interferon regulatory factor, DNA-binding domain [PR00267] (60-77)
  IPR001346 Interferon regulatory factor, DNA-binding domain [PR00267] (83-105)
  IPR001346 Interferon regulatory factor, DNA-binding domain [PS51507] (14-122)
  IPR001346 Interferon regulatory factor, DNA-binding domain [SM00348] (10-123)
  IPR001346 Interferon regulatory factor, DNA-binding domain [cd00103] (14-122)
  IPR008984 SMAD/FHA domain superfamily [SSF49879] (246-463)
  IPR017855 SMAD-like domain superfamily [G3DSA:2.60.200.10] (241-476)
  IPR019471 Interferon regulatory factor-3 [PF10401] (248-431)
  IPR019471 Interferon regulatory factor-3 [SM01243] (247-431)
  IPR019817 Interferon regulatory factor, conserved site [PS00601] (35-68)
  IPR036388 Winged helix-like DNA-binding domain superfamily [G3DSA:1.10.10.10] (10-121)
  IPR036390 Winged helix DNA-binding domain superfamily [SSF46785] (13-122)

Secondary structure (DSSP, 8-state):
-TTHHHHHSSTTTS-TT-EEEEEEETTS--EEEEE--TT-EEEE--SSPP-GGGHHHH--TTSEEEEPPP-TT---HHHHHHHHHHHTT-SS-EEEEEETTEEEEEE-SSS-EEEESTTS--S-SS--BPPBT--EEEEEHHHHHHHHHHHHTTS-SSPPP--EEEEESS-SS-SS-GGG-SEEEEEEEHHHHHHHHHHHT---SS--------PPP-HHHHHHHHHHHHHHHH--

Nearest PDB structures (foldseek):
  3dsh-assembly1_A-2  TM=1.004E+00  e=1.740E-51  Homo sapiens
  7jfl-assembly1_A  TM=8.036E-01  e=7.139E-15  Homo sapiens
  7jfm-assembly1_B  TM=7.963E-01  e=7.580E-15  Mus musculus
  5jem-assembly2_G  TM=7.576E-01  e=2.428E-15  Homo sapiens
  7jfl-assembly1_B  TM=7.762E-01  e=2.668E-14  Homo sapiens

Foldseek 3Di:
DVCPCVVQLDVVRFLLQKKKKWKDFQPDDIDIDIDSQQFEAWEAADPDADDPVVCVQANDNSHHYHYHDQCVPVPDPVLNVVVVVLNVQRHNTWTWGDDSSWIWIAANTPWWKWKDAQPFDDPDQWFHTDDHGDTGTHDHVVVLVVQLVCCLVVVDVDRRTFKMKMQTRDTPPDPDDPSRGRIMMIMGSVRSVVVSVVSNPDHDPPPDPDDDDDDDDDVVNVVVVVVVVVVVVVPD

Radius of gyration: 23.57 Å; Cα contacts (8 Å, |Δi|>4): 402; chains: 1; bounding box: 46×38×75 Å

CATH classification: 2.60.200.10

GO terms:
  GO:0034162 toll-like receptor 9 signaling pathway (P, IDA)
  GO:0000981 DNA-binding transcription factor activity, RNA polymerase II-specific (F, IDA)
  GO:0002720 positive regulation of cytokine production involved in immune response (P, IDA)
  GO:0098586 cellular response to virus (P, IDA)
  GO:1990837 sequence-specific double-stranded DNA binding (F, IDA)
  GO:0001228 DNA-binding transcription activator activity, RNA polymerase II-specific (F,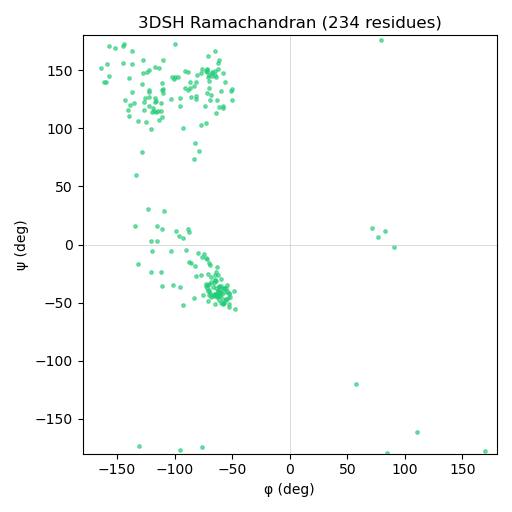 IDA)
  GO:0045944 positive regulation of transcription by RNA polymerase II (P, IDA)
  GO:0043565 sequence-specific DNA binding (F, IMP)
  GO:0005634 nucleus (C, IDA)
  GO:0005737 cytoplasm (C, IDA)
  GO:0019221 cytokine-mediated signaling pathway (P, IDA)
  GO:0032481 positive regulation of type I interferon production (P, IDA)
  GO:0005634 nucleus (C, EXP)
  GO:0005737 cytoplasm (C, EXP)
  GO:0005515 protein binding (F, IPI)
  GO:0019901 protein kinase binding (F, IPI)
  GO:0005654 nucleoplasm (C, TAS)
  GO:0005829 cytosol (C, TAS)
  GO:0042802 identical protein binding (F, IPI)
  GO:0032727 positive regulation of interferon-alpha production (P, IDA)

Solvent-accessible surface area: 14968 Å² total; per-residue (Å²): 112,174,134,48,48,130,102,15,42,13,115,148,80,6,44,36,40,36,2,50,0,74,4,50,11,90,77,81,100,65,144,71,67,77,10,64,28,88,100,0,0,0,0,0,65,9,178,99,96,17,46,116,148,66,56,136,83,11,2,59,88,48,10,73,60,9,98,4,18,56,7,137,106,2,108,50,96,137,27,62,126,93,0,70,89,26,3,108,43,0,43,55,0,0,8,0,44,33,72,63,52,28,0,32,0,36,21,13,0,118,4,126,0,16,10,31,24,39,53,24,88,105,149,96,106,74,48,35,56,2,106,86,107,81,100,28,81,0,4,10,4,125,112,6,1,68,48,0,13,48,53,69,113,55,115,42,144,97,75,6,84,34,67,0,13,0,0,0,26,56,95,21,49,41,243,119,64,120,127,117,10,19,0,9,0,44,0,5,9,13,6,0,69,56,0,31,103,66,18,66,63,109,135,52,230,73,76,102,134,105,193,142,161,144,103,136,70,72,132,145,59,143,106,80,93,94,142,117,88,85,99,126,107,189,92,154

B-factor: mean 45.59, std 11.51, range [26.85, 95.31]

Sequence (236 aa):
EQLLPDLLISPHMLPLTDLEIKFQYRGRPPRALTISNPHGCRLFYSQLEATQEQVELFGPISLEQVRFPSPEDIPSDKQRFYTNQLLDVLDRGLILQLQGQDLYAIRLCQCKVFWSGPCASAHDSCPNPIQREVKTKLFSLEHFLNELILFQKGQTNTPPPFEIFFCFGEEWPDRKPREKKLITVQVVPVAARLLLEMFSGELSWSADDIRLQISNPDLKDRMVEQFKELHHIWQS